Protein AF-A0A212EVB7-F1 (afdb_monomer_lite)

Sequence (327 aa):
MGKDEKEDTGFGFKDRAKAEETLRLLEAHEPNYRRLTVRGLLGRAKRVLSLTKAEDKIKNIKEAMKVFEDWLAELELNKPGKEEKEDKKRKRSEEKDSSSDVEMEDNSKEKKGEKKEKEKKESADTVPGLGFKDKEAAENTLKQLEGRDPDYQQLAIKGLIRSAKRVLTCTRDETKLANIKNSIEIFEKFLEDFEREHRSKQNNTYISLGLVETSLDLAGDRVSEQQRAFIEAYRSVEGQYKRLRTVRGEEDITWDIIRNRVLAEMKDKYADVKLFDEEDKPTPEHLDMLLWAYSPERERVRKLMREKETGENRENGESPNKKMRTE

Radius of gyration: 29.52 Å; chains: 1; bounding box: 63×58×96 Å

pLDDT: mean 77.64, std 22.27, range [24.45, 96.69]

Structure (mmCIF, N/CA/C/O backbone):
data_AF-A0A212EVB7-F1
#
_entry.id   AF-A0A212EVB7-F1
#
loop_
_atom_site.group_PDB
_atom_site.id
_atom_site.type_symbol
_atom_site.label_atom_id
_atom_site.label_alt_id
_atom_site.label_comp_id
_atom_site.label_asym_id
_atom_site.label_entity_id
_atom_site.label_seq_id
_atom_site.pdbx_PDB_ins_code
_atom_site.Cartn_x
_atom_site.Cartn_y
_atom_site.Cartn_z
_atom_site.occupancy
_atom_site.B_iso_or_equiv
_atom_site.auth_seq_id
_atom_site.auth_comp_id
_atom_site.auth_asym_id
_atom_site.auth_atom_id
_atom_site.pdbx_PDB_model_num
ATOM 1 N N . MET A 1 1 ? 20.860 -25.165 9.543 1.00 38.22 1 MET A N 1
ATOM 2 C CA . MET A 1 1 ? 21.768 -25.081 8.381 1.00 38.22 1 MET A CA 1
ATOM 3 C C . MET A 1 1 ? 21.634 -26.371 7.590 1.00 38.22 1 MET A C 1
ATOM 5 O O . MET A 1 1 ? 22.169 -27.377 8.028 1.00 38.22 1 MET A O 1
ATOM 9 N N . GLY A 1 2 ? 20.880 -26.360 6.492 1.00 36.28 2 GLY A N 1
ATOM 10 C CA . GLY A 1 2 ? 20.868 -27.453 5.519 1.00 36.28 2 GLY A CA 1
ATOM 11 C C . GLY A 1 2 ? 21.694 -27.013 4.320 1.00 36.28 2 GLY A C 1
ATOM 12 O O . GLY A 1 2 ? 21.268 -26.137 3.572 1.00 36.28 2 GLY A O 1
ATOM 13 N N . LYS A 1 3 ? 22.919 -27.529 4.196 1.00 39.56 3 LYS A N 1
ATOM 14 C CA . LYS A 1 3 ? 23.619 -27.525 2.913 1.00 39.56 3 LYS A CA 1
ATOM 15 C C . LYS A 1 3 ? 22.964 -28.637 2.109 1.00 39.56 3 LYS A C 1
ATOM 17 O O . LYS A 1 3 ? 23.333 -29.790 2.287 1.00 39.56 3 LYS A O 1
ATOM 22 N N . ASP A 1 4 ? 21.991 -28.287 1.278 1.00 40.19 4 ASP A N 1
ATOM 23 C CA . ASP A 1 4 ? 21.598 -29.178 0.196 1.00 40.19 4 ASP A CA 1
ATOM 24 C C . ASP A 1 4 ? 22.832 -29.361 -0.688 1.00 40.19 4 ASP A C 1
ATOM 26 O O . ASP A 1 4 ? 23.409 -28.390 -1.201 1.00 40.19 4 ASP A O 1
ATOM 30 N N . GLU A 1 5 ? 23.288 -30.607 -0.776 1.00 40.06 5 GLU A N 1
ATOM 31 C CA . GLU A 1 5 ? 24.258 -31.050 -1.761 1.00 40.06 5 GLU A CA 1
ATOM 32 C C . GLU A 1 5 ? 23.728 -30.621 -3.127 1.00 40.06 5 GLU A C 1
ATOM 34 O O . GLU A 1 5 ? 22.725 -31.125 -3.625 1.00 40.06 5 GLU A O 1
ATOM 39 N N . LYS A 1 6 ? 24.365 -29.603 -3.713 1.00 43.03 6 LYS A N 1
ATOM 40 C CA . LYS A 1 6 ? 24.125 -29.250 -5.105 1.00 43.03 6 LYS A CA 1
ATOM 41 C C . LYS A 1 6 ? 24.578 -30.445 -5.924 1.00 43.03 6 LYS A C 1
ATOM 43 O O . LYS A 1 6 ? 25.774 -30.581 -6.172 1.00 43.03 6 LYS A O 1
ATOM 48 N N . GLU A 1 7 ? 23.629 -31.274 -6.340 1.00 43.09 7 GLU A N 1
ATOM 49 C CA . GLU A 1 7 ? 23.800 -32.114 -7.514 1.00 43.09 7 GLU A CA 1
ATOM 50 C C . GLU A 1 7 ? 24.354 -31.207 -8.613 1.00 43.09 7 GLU A C 1
ATOM 52 O O . GLU A 1 7 ? 23.713 -30.241 -9.048 1.00 43.09 7 GLU A O 1
ATOM 57 N N . ASP A 1 8 ? 25.610 -31.439 -8.978 1.00 49.16 8 ASP A N 1
ATOM 58 C CA . ASP A 1 8 ? 26.292 -30.683 -10.010 1.00 49.16 8 ASP A CA 1
ATOM 59 C C . ASP A 1 8 ? 25.699 -31.148 -11.340 1.00 49.16 8 ASP A C 1
ATOM 61 O O . ASP A 1 8 ? 26.212 -32.043 -12.002 1.00 49.16 8 ASP A O 1
ATOM 65 N N . THR A 1 9 ? 24.531 -30.593 -11.680 1.00 64.06 9 THR A N 1
ATOM 66 C CA . THR A 1 9 ? 23.683 -30.969 -12.830 1.00 64.06 9 THR A CA 1
ATOM 67 C C . THR A 1 9 ? 24.393 -30.917 -14.194 1.00 64.06 9 THR A C 1
ATOM 69 O O . THR A 1 9 ? 23.767 -31.148 -15.223 1.00 64.06 9 THR A O 1
ATOM 72 N N . GLY A 1 10 ? 25.685 -30.571 -14.246 1.00 75.81 10 GLY A N 1
ATOM 73 C CA . GLY A 1 10 ? 26.522 -30.563 -15.448 1.00 75.81 10 GLY A CA 1
ATOM 74 C C . GLY A 1 10 ? 26.191 -29.451 -16.449 1.00 75.81 10 GLY A C 1
ATOM 75 O O . GLY A 1 10 ? 26.976 -29.195 -17.367 1.00 75.81 10 GLY A O 1
ATOM 76 N N . PHE A 1 11 ? 25.062 -28.760 -16.263 1.00 88.12 11 PHE A N 1
ATOM 77 C CA . PHE A 1 11 ? 24.563 -27.705 -17.135 1.00 88.12 11 PHE A CA 1
ATOM 78 C C . PHE A 1 11 ? 25.370 -26.410 -16.990 1.00 88.12 11 PHE A C 1
ATOM 80 O O . PHE A 1 11 ? 25.511 -25.853 -15.898 1.00 88.12 11 PHE A O 1
ATOM 87 N N . GLY A 1 12 ? 25.840 -25.861 -18.109 1.00 89.44 12 GLY A N 1
ATOM 88 C CA . GLY A 1 12 ? 26.700 -24.681 -18.118 1.00 89.44 12 GLY A CA 1
ATOM 89 C C . GLY A 1 12 ? 26.631 -23.865 -19.408 1.00 89.44 12 GLY A C 1
ATOM 90 O O . GLY A 1 12 ? 25.933 -24.200 -20.355 1.00 89.44 12 GLY A O 1
ATOM 91 N N . PHE A 1 13 ? 27.348 -22.741 -19.418 1.00 91.25 13 PHE A N 1
ATOM 92 C CA . PHE A 1 13 ? 27.393 -21.795 -20.546 1.00 91.25 13 PHE A CA 1
ATOM 93 C C . PHE A 1 13 ? 28.747 -21.078 -20.646 1.00 91.25 13 PHE A C 1
ATOM 95 O O . PHE A 1 13 ? 28.827 -19.919 -21.042 1.00 91.25 13 PHE A O 1
ATOM 102 N N . LYS A 1 14 ? 29.822 -21.748 -20.212 1.00 88.00 14 LYS A N 1
ATOM 103 C CA . LYS A 1 14 ? 31.172 -21.165 -20.184 1.00 88.00 14 LYS A CA 1
ATOM 104 C C . LYS A 1 14 ? 31.634 -20.727 -21.579 1.00 88.00 14 LYS A C 1
ATOM 106 O O . LYS A 1 14 ? 32.275 -19.687 -21.710 1.00 88.00 14 LYS A O 1
ATOM 111 N N . ASP A 1 15 ? 31.305 -21.526 -22.583 1.00 90.31 15 ASP A N 1
ATOM 112 C CA . ASP A 1 15 ? 31.608 -21.330 -23.993 1.00 90.31 15 ASP A CA 1
ATOM 113 C C . ASP A 1 15 ? 30.548 -22.038 -24.849 1.00 90.31 15 ASP A C 1
ATOM 115 O O . ASP A 1 15 ? 29.630 -22.689 -24.330 1.00 90.31 15 ASP A O 1
ATOM 119 N N . ARG A 1 16 ? 30.667 -21.877 -26.169 1.00 91.00 16 ARG A N 1
ATOM 120 C CA . ARG A 1 16 ? 29.772 -22.487 -27.151 1.00 91.00 16 ARG A CA 1
ATOM 121 C C . ARG A 1 16 ? 29.678 -24.008 -26.993 1.00 91.00 16 ARG A C 1
ATOM 123 O O . ARG A 1 16 ? 28.573 -24.539 -26.961 1.00 91.00 16 ARG A O 1
ATOM 130 N N . ALA A 1 17 ? 30.816 -24.685 -26.841 1.00 90.38 17 ALA A N 1
ATOM 131 C CA . ALA A 1 17 ? 30.867 -26.140 -26.715 1.00 90.38 17 ALA A CA 1
ATOM 132 C C . ALA A 1 17 ? 30.103 -26.617 -25.472 1.00 90.38 17 ALA A C 1
ATOM 134 O O . ALA A 1 17 ? 29.325 -27.567 -25.541 1.00 90.38 17 ALA A O 1
ATOM 135 N N . LYS A 1 18 ? 30.243 -25.904 -24.347 1.00 90.38 18 LYS A N 1
ATOM 136 C CA . LYS A 1 18 ? 29.516 -26.236 -23.120 1.00 90.38 18 LYS A CA 1
ATOM 137 C C . LYS A 1 18 ? 28.013 -25.979 -23.236 1.00 90.38 18 LYS A C 1
ATOM 139 O O . LYS A 1 18 ? 27.228 -26.698 -22.616 1.00 90.38 18 LYS A O 1
ATOM 144 N N . ALA A 1 19 ? 27.599 -24.973 -24.008 1.00 90.88 19 ALA A N 1
ATOM 145 C CA . ALA A 1 19 ? 26.186 -24.723 -24.285 1.00 90.88 19 ALA A CA 1
ATOM 146 C C . ALA A 1 19 ? 25.568 -25.847 -25.136 1.00 90.88 19 ALA A C 1
ATOM 148 O O . ALA A 1 19 ? 24.491 -26.335 -24.800 1.00 90.88 19 ALA A O 1
ATOM 149 N N . GLU A 1 20 ? 26.273 -26.311 -26.170 1.00 91.56 20 GLU A N 1
ATOM 150 C CA . GLU A 1 20 ? 25.853 -27.443 -27.011 1.00 91.56 20 GLU A CA 1
ATOM 151 C C . GLU A 1 20 ? 25.790 -28.754 -26.202 1.00 91.56 20 GLU A C 1
ATOM 153 O O . GLU A 1 20 ? 24.792 -29.474 -26.259 1.00 91.56 20 GLU A O 1
ATOM 158 N N . GLU A 1 21 ? 26.792 -29.022 -25.358 1.00 91.00 21 GLU A N 1
ATOM 159 C CA . GLU A 1 21 ? 26.785 -30.161 -24.428 1.00 91.00 21 GLU A CA 1
ATOM 160 C C . GLU A 1 21 ? 25.594 -30.089 -23.459 1.00 91.00 21 GLU A C 1
ATOM 162 O O . GLU A 1 21 ? 24.917 -31.084 -23.214 1.00 91.00 21 GLU A O 1
ATOM 167 N N . THR A 1 22 ? 25.291 -28.896 -22.945 1.00 91.81 22 THR A N 1
ATOM 168 C CA . THR A 1 22 ? 24.154 -28.676 -22.043 1.00 91.81 22 THR A CA 1
ATOM 169 C C . THR A 1 22 ? 22.822 -28.952 -22.733 1.00 91.81 22 THR A C 1
ATOM 171 O O . THR A 1 22 ? 21.952 -29.575 -22.129 1.00 91.81 22 THR A O 1
ATOM 174 N N . LEU A 1 23 ? 22.652 -28.536 -23.993 1.00 90.88 23 LEU A N 1
ATOM 175 C CA . LEU A 1 23 ? 21.454 -28.868 -24.768 1.00 90.88 23 LEU A CA 1
ATOM 176 C C . LEU A 1 23 ? 21.324 -30.378 -24.979 1.00 90.88 23 LEU A C 1
ATOM 178 O O . LEU A 1 23 ? 20.238 -30.915 -24.767 1.00 90.88 23 LEU A O 1
ATOM 182 N N . ARG A 1 24 ? 22.430 -31.061 -25.294 1.00 90.44 24 ARG A N 1
ATOM 183 C CA . ARG A 1 24 ? 22.467 -32.520 -25.455 1.00 90.44 24 ARG A CA 1
ATOM 184 C C . ARG A 1 24 ? 22.103 -33.256 -24.166 1.00 90.44 24 ARG A C 1
ATOM 186 O O . ARG A 1 24 ? 21.322 -34.197 -24.200 1.00 90.44 24 ARG A O 1
ATOM 193 N N . LEU A 1 25 ? 22.617 -32.818 -23.016 1.00 89.62 25 LEU A N 1
ATOM 194 C CA . LEU A 1 25 ? 22.242 -33.393 -21.717 1.00 89.62 25 LEU A CA 1
ATOM 195 C C . LEU A 1 25 ? 20.758 -33.159 -21.407 1.00 89.62 25 LEU A C 1
ATOM 197 O O . LEU A 1 25 ? 20.078 -34.033 -20.872 1.00 89.62 25 LEU A O 1
ATOM 201 N N . LEU A 1 26 ? 20.228 -31.996 -21.792 1.00 88.69 26 LEU A N 1
ATOM 202 C CA . LEU A 1 26 ? 18.818 -31.676 -21.610 1.00 88.69 26 LEU A CA 1
ATOM 203 C C . LEU A 1 26 ? 17.889 -32.530 -22.485 1.00 88.69 26 LEU A C 1
ATOM 205 O O . LEU A 1 26 ? 16.718 -32.669 -22.132 1.00 88.69 26 LEU A O 1
ATOM 209 N N . GLU A 1 27 ? 18.370 -33.164 -23.561 1.00 86.56 27 GLU A N 1
ATOM 210 C CA . GLU A 1 27 ? 17.559 -34.063 -24.397 1.00 86.56 27 GLU A CA 1
ATOM 211 C C . GLU A 1 27 ? 16.995 -35.279 -23.652 1.00 86.56 27 GLU A C 1
ATOM 213 O O . GLU A 1 27 ? 15.992 -35.840 -24.089 1.00 86.56 27 GLU A O 1
ATOM 218 N N . ALA A 1 28 ? 17.575 -35.661 -22.514 1.00 86.38 28 ALA A N 1
ATOM 219 C CA . ALA A 1 28 ? 17.048 -36.738 -21.677 1.00 86.38 28 ALA A CA 1
ATOM 220 C C . ALA A 1 28 ? 15.818 -36.321 -20.844 1.00 86.38 28 ALA A C 1
ATOM 222 O O . ALA A 1 28 ? 15.122 -37.173 -20.298 1.00 86.38 28 ALA A O 1
ATOM 223 N N . HIS A 1 29 ? 15.529 -35.020 -20.734 1.00 87.31 29 HIS A N 1
ATOM 224 C CA . HIS A 1 29 ? 14.498 -34.499 -19.832 1.00 87.31 29 HIS A CA 1
ATOM 225 C C . HIS A 1 29 ? 13.182 -34.150 -20.543 1.00 87.31 29 HIS A C 1
ATOM 227 O O . HIS A 1 29 ? 13.119 -34.029 -21.759 1.00 87.31 29 HIS A O 1
ATOM 233 N N . GLU A 1 30 ? 12.115 -33.906 -19.789 1.00 87.31 30 GLU A N 1
ATOM 234 C CA . GLU A 1 30 ? 10.820 -33.422 -20.295 1.00 87.31 30 GLU A CA 1
ATOM 235 C C . GLU A 1 30 ? 10.932 -32.076 -21.060 1.00 87.31 30 GLU A C 1
ATOM 237 O O . GLU A 1 30 ? 11.627 -31.168 -20.589 1.00 87.31 30 GLU A O 1
ATOM 242 N N . PRO A 1 31 ? 10.214 -31.855 -22.185 1.00 83.62 31 PRO A N 1
ATOM 243 C CA . PRO A 1 31 ? 10.334 -30.639 -23.009 1.00 83.62 31 PRO A CA 1
ATOM 244 C C . PRO A 1 31 ? 10.135 -29.316 -22.251 1.00 83.62 31 PRO A C 1
ATOM 246 O O . PRO A 1 31 ? 10.815 -28.318 -22.515 1.00 83.62 31 PRO A O 1
ATOM 249 N N . ASN A 1 32 ? 9.219 -29.296 -21.278 1.00 83.94 32 ASN A N 1
ATOM 250 C CA . ASN A 1 32 ? 8.978 -28.122 -20.437 1.00 83.94 32 ASN A CA 1
ATOM 251 C C . ASN A 1 32 ? 10.158 -27.836 -19.502 1.00 83.94 32 ASN A C 1
ATOM 253 O O . ASN A 1 32 ? 10.544 -26.674 -19.345 1.00 83.94 32 ASN A O 1
ATOM 257 N N . TYR A 1 33 ? 10.765 -28.886 -18.940 1.00 86.81 33 TYR A N 1
ATOM 258 C CA . TYR A 1 33 ? 11.963 -28.771 -18.115 1.00 86.81 33 TYR A CA 1
ATOM 259 C C . TYR A 1 33 ? 13.134 -28.223 -18.934 1.00 86.81 33 TYR A C 1
ATOM 261 O O . TYR A 1 33 ? 13.752 -27.243 -18.523 1.00 86.81 33 TYR A O 1
ATOM 269 N N . ARG A 1 34 ? 13.364 -28.744 -20.151 1.00 89.06 34 ARG A N 1
ATOM 270 C CA . ARG A 1 34 ? 14.406 -28.224 -21.061 1.00 89.06 34 ARG A CA 1
ATOM 271 C C . ARG A 1 34 ? 14.248 -26.724 -21.295 1.00 89.06 34 ARG A C 1
ATOM 273 O O . ARG A 1 34 ? 15.185 -25.954 -21.093 1.00 89.06 34 ARG A O 1
ATOM 280 N N . ARG A 1 35 ? 13.037 -26.287 -21.662 1.00 87.88 35 ARG A N 1
ATOM 281 C CA . ARG A 1 35 ? 12.741 -24.874 -21.947 1.00 87.88 35 ARG A CA 1
ATOM 282 C C . ARG A 1 35 ? 12.980 -23.979 -20.729 1.00 87.88 35 ARG A C 1
ATOM 284 O O . ARG A 1 35 ? 13.543 -22.893 -20.875 1.00 87.88 35 ARG A O 1
ATOM 291 N N . LEU A 1 36 ? 12.536 -24.399 -19.544 1.00 88.88 36 LEU A N 1
ATOM 292 C CA . LEU A 1 36 ? 12.729 -23.636 -18.308 1.00 88.88 36 LEU A CA 1
ATOM 293 C C . LEU A 1 36 ? 14.210 -23.552 -17.929 1.00 88.88 36 LEU A C 1
ATOM 295 O O . LEU A 1 36 ? 14.693 -22.462 -17.611 1.00 88.88 36 LEU A O 1
ATOM 299 N N . THR A 1 37 ? 14.943 -24.658 -18.043 1.00 89.75 37 THR A N 1
ATOM 300 C CA . THR A 1 37 ? 16.372 -24.718 -17.723 1.00 89.75 37 THR A CA 1
ATOM 301 C C . THR A 1 37 ? 17.198 -23.842 -18.664 1.00 89.75 37 THR A C 1
ATOM 303 O O . THR A 1 37 ? 17.989 -23.026 -18.185 1.00 89.75 37 THR A O 1
ATOM 306 N N . VAL A 1 38 ? 16.951 -23.896 -19.978 1.00 91.88 38 VAL A N 1
ATOM 307 C CA . VAL A 1 38 ? 17.631 -23.035 -20.966 1.00 91.88 38 VAL A CA 1
ATOM 308 C C . VAL A 1 38 ? 17.325 -21.552 -20.729 1.00 91.88 38 VAL A C 1
ATOM 310 O O . VAL A 1 38 ? 18.237 -20.723 -20.726 1.00 91.88 38 VAL A O 1
ATOM 313 N N . ARG A 1 39 ? 16.069 -21.188 -20.425 1.00 91.38 39 ARG A N 1
ATOM 314 C CA . ARG A 1 39 ? 15.712 -19.802 -20.054 1.00 91.38 39 ARG A CA 1
ATOM 315 C C . ARG A 1 39 ? 16.417 -19.341 -18.776 1.00 91.38 39 ARG A C 1
ATOM 317 O O . ARG A 1 39 ? 16.878 -18.200 -18.705 1.00 91.38 39 ARG A O 1
ATOM 324 N N . GLY A 1 40 ? 16.528 -20.221 -17.781 1.00 91.44 40 GLY A N 1
ATOM 325 C CA . GLY A 1 40 ? 17.269 -19.960 -16.548 1.00 91.44 40 GLY A CA 1
ATOM 326 C C . GLY A 1 40 ? 18.764 -19.739 -16.796 1.00 91.44 40 GLY A C 1
ATOM 327 O O . GLY A 1 40 ? 19.341 -18.788 -16.261 1.00 91.44 40 GLY A O 1
ATOM 328 N N . LEU A 1 41 ? 19.382 -20.567 -17.644 1.00 92.31 41 LEU A N 1
ATOM 329 C CA . LEU A 1 41 ? 20.784 -20.439 -18.055 1.00 92.31 41 LEU A CA 1
ATOM 330 C C . LEU A 1 41 ? 21.030 -19.137 -18.823 1.00 92.31 41 LEU A C 1
ATOM 332 O O . LEU A 1 41 ? 21.966 -18.418 -18.485 1.00 92.31 41 LEU A O 1
ATOM 336 N N . LEU A 1 42 ? 20.151 -18.763 -19.758 1.00 91.62 42 LEU A N 1
ATOM 337 C CA . LEU A 1 42 ? 20.215 -17.476 -20.464 1.00 91.62 42 LEU A CA 1
ATOM 338 C C . LEU A 1 42 ? 20.146 -16.277 -19.509 1.00 91.62 42 LEU A C 1
ATOM 340 O O . LEU A 1 42 ? 20.898 -15.313 -19.657 1.00 91.62 42 LEU A O 1
ATOM 344 N N . GLY A 1 43 ? 19.268 -16.331 -18.504 1.00 89.50 43 GLY A N 1
ATOM 345 C CA . GLY A 1 43 ? 19.180 -15.290 -17.477 1.00 89.50 43 GLY A CA 1
ATOM 346 C C . GLY A 1 43 ? 20.468 -15.160 -16.656 1.00 89.50 43 GLY A C 1
ATOM 347 O O . GLY A 1 43 ? 20.933 -14.046 -16.399 1.00 89.50 43 GLY A O 1
ATOM 348 N N . ARG A 1 44 ? 21.078 -16.294 -16.282 1.00 89.94 44 ARG A N 1
ATOM 349 C CA . ARG A 1 44 ? 22.377 -16.317 -15.591 1.00 89.94 44 ARG A CA 1
ATOM 350 C C . ARG A 1 44 ? 23.504 -15.803 -16.487 1.00 89.94 44 ARG A C 1
ATOM 352 O O . ARG A 1 44 ? 24.278 -14.968 -16.029 1.00 89.94 44 ARG A O 1
ATOM 359 N N . ALA A 1 45 ? 23.550 -16.216 -17.751 1.00 90.50 45 ALA A N 1
ATOM 360 C CA . ALA A 1 45 ? 24.539 -15.766 -18.727 1.00 90.50 45 ALA A CA 1
ATOM 361 C C . ALA A 1 45 ? 24.503 -14.246 -18.926 1.00 90.50 45 ALA A C 1
ATOM 363 O O . ALA A 1 45 ? 25.544 -13.601 -18.845 1.00 90.50 45 ALA A O 1
ATOM 364 N N . LYS A 1 46 ? 23.310 -13.646 -19.049 1.00 91.62 46 LYS A N 1
ATOM 365 C CA . LYS A 1 46 ? 23.140 -12.182 -19.130 1.00 91.62 46 LYS A CA 1
ATOM 366 C C . LYS A 1 46 ? 23.676 -11.459 -17.892 1.00 91.62 46 LYS A C 1
ATOM 368 O O . LYS A 1 46 ? 24.319 -10.418 -18.014 1.00 91.62 46 LYS A O 1
ATOM 373 N N . ARG A 1 47 ? 23.458 -12.022 -16.698 1.00 88.81 47 ARG A N 1
ATOM 374 C CA . ARG A 1 47 ? 23.996 -11.465 -15.447 1.00 88.81 47 ARG A CA 1
ATOM 375 C C . ARG A 1 47 ? 25.523 -11.558 -15.401 1.00 88.81 47 ARG A C 1
ATOM 377 O O . ARG A 1 47 ? 26.174 -10.567 -15.088 1.00 88.81 47 ARG A O 1
ATOM 384 N N . VAL A 1 48 ? 26.098 -12.709 -15.749 1.00 88.94 48 VAL A N 1
ATOM 385 C CA . VAL A 1 48 ? 27.560 -12.901 -15.786 1.00 88.94 48 VAL A CA 1
ATOM 386 C C . VAL A 1 48 ? 28.206 -11.999 -16.841 1.00 88.94 48 VAL A C 1
ATOM 388 O O . VAL A 1 48 ? 29.232 -11.382 -16.561 1.00 88.94 48 VAL A O 1
ATOM 391 N N . LEU A 1 49 ? 27.577 -11.837 -18.007 1.00 90.75 49 LEU A N 1
ATOM 392 C CA . LEU A 1 49 ? 28.033 -10.938 -19.067 1.00 90.75 49 LEU A CA 1
ATOM 393 C C . LEU A 1 49 ? 28.149 -9.489 -18.574 1.00 90.75 49 LEU A C 1
ATOM 395 O O . LEU A 1 49 ? 29.148 -8.840 -18.853 1.00 90.75 49 LEU A O 1
ATOM 399 N N . SER A 1 50 ? 27.180 -9.008 -17.784 1.00 88.06 50 SER A N 1
ATOM 400 C CA . SER A 1 50 ? 27.208 -7.641 -17.234 1.00 88.06 50 SER A CA 1
ATOM 401 C C . SER A 1 50 ? 28.328 -7.388 -16.214 1.00 88.06 50 SER A C 1
ATOM 403 O O . SER A 1 50 ? 28.702 -6.242 -15.988 1.00 88.06 50 SER A O 1
ATOM 405 N N . LEU A 1 51 ? 28.870 -8.448 -15.606 1.00 86.31 51 LEU A N 1
ATOM 406 C CA . LEU A 1 51 ? 29.930 -8.375 -14.595 1.00 86.31 51 LEU A CA 1
ATOM 407 C C . LEU A 1 51 ? 31.321 -8.691 -15.166 1.00 86.31 51 LEU A C 1
ATOM 409 O O . LEU A 1 51 ? 32.333 -8.442 -14.510 1.00 86.31 51 LEU A O 1
ATOM 413 N N . THR A 1 52 ? 31.390 -9.261 -16.370 1.00 86.56 52 THR A N 1
ATOM 414 C CA . THR A 1 52 ? 32.643 -9.722 -16.975 1.00 86.56 52 THR A CA 1
ATOM 415 C C . THR A 1 52 ? 33.305 -8.585 -17.741 1.00 86.56 52 THR A C 1
ATOM 417 O O . THR A 1 52 ? 32.694 -8.001 -18.626 1.00 86.56 52 THR A O 1
ATOM 420 N N . LYS A 1 53 ? 34.573 -8.296 -17.423 1.00 86.94 53 LYS A N 1
ATOM 421 C CA . LYS A 1 53 ? 35.382 -7.258 -18.093 1.00 86.94 53 LYS A CA 1
ATOM 422 C C . LYS A 1 53 ? 36.377 -7.810 -19.121 1.00 86.94 53 LYS A C 1
ATOM 424 O O . LYS A 1 53 ? 36.917 -7.050 -19.907 1.00 86.94 53 LYS A O 1
ATOM 429 N N . ALA A 1 54 ? 36.638 -9.119 -19.102 1.00 89.50 54 ALA A N 1
ATOM 430 C CA . ALA A 1 54 ? 37.582 -9.763 -20.014 1.00 89.50 54 ALA A CA 1
ATOM 431 C C . ALA A 1 54 ? 36.927 -10.047 -21.376 1.00 89.50 54 ALA A C 1
ATOM 433 O O . ALA A 1 54 ? 35.934 -10.776 -21.437 1.00 89.50 54 ALA A O 1
ATOM 434 N N . GLU A 1 55 ? 37.505 -9.513 -22.452 1.00 85.62 55 GLU A N 1
ATOM 435 C CA . GLU A 1 55 ? 36.942 -9.549 -23.810 1.00 85.62 55 GLU A CA 1
ATOM 436 C C . GLU A 1 55 ? 36.757 -10.973 -24.355 1.00 85.62 55 GLU A C 1
ATOM 438 O O . GLU A 1 55 ? 35.679 -11.304 -24.855 1.00 85.62 55 GLU A O 1
ATOM 443 N N . ASP A 1 56 ? 37.734 -11.859 -24.151 1.00 86.06 56 ASP A N 1
ATOM 444 C CA . ASP A 1 56 ? 37.650 -13.258 -24.600 1.00 86.06 56 ASP A CA 1
ATOM 445 C C . ASP A 1 56 ? 36.495 -14.014 -23.929 1.00 86.06 56 ASP A C 1
ATOM 447 O O . ASP A 1 56 ? 35.768 -14.786 -24.555 1.00 86.06 56 ASP A O 1
ATOM 451 N N . LYS A 1 57 ? 36.261 -13.744 -22.639 1.00 87.25 57 LYS A N 1
ATOM 452 C CA . LYS A 1 57 ? 35.156 -14.353 -21.884 1.00 87.25 57 LYS A CA 1
ATOM 453 C C . LYS A 1 57 ? 33.807 -13.786 -22.317 1.00 87.25 57 LYS A C 1
ATOM 455 O O . LYS A 1 57 ? 32.837 -14.533 -22.397 1.00 87.25 57 LYS A O 1
ATOM 460 N N . ILE A 1 58 ? 33.742 -12.489 -22.627 1.00 88.00 58 ILE A N 1
ATOM 461 C CA . ILE A 1 58 ? 32.546 -11.847 -23.192 1.00 88.00 58 ILE A CA 1
ATOM 462 C C . ILE A 1 58 ? 32.175 -12.510 -24.522 1.00 88.00 58 ILE A C 1
ATOM 464 O O . ILE A 1 58 ? 31.000 -12.816 -24.733 1.00 88.00 58 ILE A O 1
ATOM 468 N N . LYS A 1 59 ? 33.157 -12.758 -25.399 1.00 92.81 59 LYS A N 1
ATOM 469 C CA . LYS A 1 59 ? 32.941 -13.441 -26.682 1.00 92.81 59 LYS A CA 1
ATOM 470 C C . LYS A 1 59 ? 32.393 -14.855 -26.474 1.00 92.81 59 LYS A C 1
ATOM 472 O O . LYS A 1 59 ? 31.329 -15.166 -27.003 1.00 92.81 59 LYS A O 1
ATOM 477 N N . ASN A 1 60 ? 33.032 -15.650 -25.616 1.00 91.12 60 ASN A N 1
ATOM 478 C CA . ASN A 1 60 ? 32.602 -17.022 -25.322 1.00 91.12 60 ASN A CA 1
ATOM 479 C C . ASN A 1 60 ? 31.180 -17.091 -24.738 1.00 91.12 60 ASN A C 1
ATOM 481 O O . ASN A 1 60 ? 30.385 -17.938 -25.144 1.00 91.12 60 ASN A O 1
ATOM 485 N N . ILE A 1 61 ? 30.825 -16.174 -23.829 1.00 89.94 61 ILE A N 1
ATOM 486 C CA . ILE A 1 61 ? 29.476 -16.106 -23.246 1.00 89.94 61 ILE A CA 1
ATOM 487 C C . ILE A 1 61 ? 28.443 -15.693 -24.302 1.00 89.94 61 ILE A C 1
ATOM 489 O O . ILE A 1 61 ? 27.351 -16.256 -24.333 1.00 89.94 61 ILE A O 1
ATOM 493 N N . LYS A 1 62 ? 28.761 -14.734 -25.183 1.00 91.69 62 LYS A N 1
ATOM 494 C CA . LYS A 1 62 ? 27.859 -14.327 -26.276 1.00 91.69 62 LYS A CA 1
ATOM 495 C C . LYS A 1 62 ? 27.612 -15.469 -27.262 1.00 91.69 62 LYS A C 1
ATOM 497 O O . LYS A 1 62 ? 26.473 -15.671 -27.673 1.00 91.69 62 LYS A O 1
ATOM 502 N N . GLU A 1 63 ? 28.649 -16.228 -27.608 1.00 92.44 63 GLU A N 1
ATOM 503 C CA . GLU A 1 63 ? 28.519 -17.406 -28.471 1.00 92.44 63 GLU A CA 1
ATOM 504 C C . GLU A 1 63 ? 27.676 -18.505 -27.807 1.00 92.44 63 GLU A C 1
ATOM 506 O O . GLU A 1 63 ? 26.772 -19.043 -28.443 1.00 92.44 63 GLU A O 1
ATOM 511 N N . ALA A 1 64 ? 27.884 -18.771 -26.513 1.00 92.25 64 ALA A N 1
ATOM 512 C CA . ALA A 1 64 ? 27.056 -19.693 -25.732 1.00 92.25 64 ALA A CA 1
ATOM 513 C C . ALA A 1 64 ? 25.581 -19.249 -25.656 1.00 92.25 64 ALA A C 1
ATOM 515 O O . ALA A 1 64 ? 24.669 -20.064 -25.779 1.00 92.25 64 ALA A O 1
ATOM 516 N N . MET A 1 65 ? 25.331 -17.947 -25.477 1.00 92.62 65 MET A N 1
ATOM 517 C CA . MET A 1 65 ? 23.975 -17.389 -25.468 1.00 92.62 65 MET A CA 1
ATOM 518 C C . MET A 1 65 ? 23.276 -17.564 -26.814 1.00 92.62 65 MET A C 1
ATOM 520 O O . MET A 1 65 ? 22.099 -17.916 -26.831 1.00 92.62 65 MET A O 1
ATOM 524 N N . LYS A 1 66 ? 23.998 -17.360 -27.922 1.00 93.00 66 LYS A N 1
ATOM 525 C CA . LYS A 1 66 ? 23.450 -17.521 -29.269 1.00 93.00 66 LYS A CA 1
ATOM 526 C C . LYS A 1 66 ? 22.942 -18.947 -29.504 1.00 93.00 66 LYS A C 1
ATOM 528 O O . LYS A 1 66 ? 21.822 -19.105 -29.965 1.00 93.00 66 LYS A O 1
ATOM 533 N N . VAL A 1 67 ? 23.696 -19.966 -29.080 1.00 93.94 67 VAL A N 1
ATOM 534 C CA . VAL A 1 67 ? 23.274 -21.381 -29.164 1.00 93.94 67 VAL A CA 1
ATOM 535 C C . VAL A 1 67 ? 21.924 -21.620 -28.477 1.00 93.94 67 VAL A C 1
ATOM 537 O O . VAL A 1 67 ? 21.046 -22.278 -29.028 1.00 93.94 67 VAL A O 1
ATOM 540 N N . PHE A 1 68 ? 21.722 -21.063 -27.281 1.00 93.75 68 PHE A N 1
ATOM 541 C CA . PHE A 1 68 ? 20.454 -21.205 -26.562 1.00 93.75 68 PHE A CA 1
ATOM 542 C C . PHE A 1 68 ? 19.302 -20.406 -27.182 1.00 93.75 68 PHE A C 1
ATOM 544 O O . PHE A 1 68 ? 18.155 -20.851 -27.120 1.00 93.75 68 PHE A O 1
ATOM 551 N N . GLU A 1 69 ? 19.578 -19.220 -27.726 1.00 92.94 69 GLU A N 1
ATOM 552 C CA . GLU A 1 69 ? 18.576 -18.391 -28.406 1.00 92.94 69 GLU A CA 1
ATOM 553 C C . GLU A 1 69 ? 18.119 -19.041 -29.720 1.00 92.94 69 GLU A C 1
ATOM 555 O O . GLU A 1 69 ? 16.911 -19.131 -29.947 1.00 92.94 69 GLU A O 1
ATOM 560 N N . ASP A 1 70 ? 19.054 -19.577 -30.510 1.00 92.06 70 ASP A N 1
ATOM 561 C CA . ASP A 1 70 ? 18.779 -20.304 -31.754 1.00 92.06 70 ASP A CA 1
ATOM 562 C C . ASP A 1 70 ? 17.944 -21.570 -31.467 1.00 92.06 70 ASP A C 1
ATOM 564 O O . ASP A 1 70 ? 16.882 -21.764 -32.060 1.00 92.06 70 ASP A O 1
ATOM 568 N N . TRP A 1 71 ? 18.323 -22.363 -30.456 1.00 92.00 71 TRP A N 1
ATOM 569 C CA . TRP A 1 71 ? 17.562 -23.552 -30.043 1.00 92.00 71 TRP A CA 1
ATOM 570 C C . TRP A 1 71 ? 16.133 -23.225 -29.574 1.00 92.00 71 TRP A C 1
ATOM 572 O O . TRP A 1 71 ? 15.174 -23.930 -29.897 1.00 92.00 71 TRP A O 1
ATOM 582 N N . LEU A 1 72 ? 15.946 -22.135 -28.818 1.00 89.19 72 LEU A N 1
ATOM 583 C CA . LEU A 1 72 ? 14.605 -21.696 -28.415 1.00 89.19 72 LEU A CA 1
ATOM 584 C C . LEU A 1 72 ? 13.768 -21.230 -29.614 1.00 89.19 72 LEU A C 1
ATOM 586 O O . LEU A 1 72 ? 12.559 -21.468 -29.616 1.00 89.19 72 LEU A O 1
ATOM 590 N N . ALA A 1 73 ? 14.385 -20.586 -30.608 1.00 87.12 73 ALA A N 1
ATOM 591 C CA . ALA A 1 73 ? 13.709 -20.137 -31.822 1.00 87.12 73 ALA A CA 1
ATOM 592 C C . ALA A 1 73 ? 13.246 -21.321 -32.688 1.00 87.12 73 ALA A C 1
ATOM 594 O O . ALA A 1 73 ? 12.095 -21.340 -33.128 1.00 87.12 73 ALA A O 1
ATOM 595 N N . GLU A 1 74 ? 14.081 -22.349 -32.8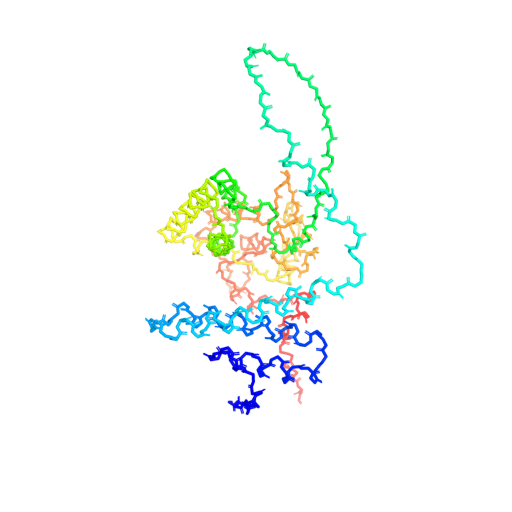56 1.00 86.75 74 GLU A N 1
ATOM 596 C CA . GLU A 1 74 ? 13.718 -23.595 -33.550 1.00 86.75 74 GLU A CA 1
ATOM 597 C C . GLU A 1 74 ? 12.530 -24.303 -32.878 1.00 86.75 74 GLU A C 1
ATOM 599 O O . GLU A 1 74 ? 11.589 -24.741 -33.546 1.00 86.75 74 GLU A O 1
ATOM 604 N N . LEU A 1 75 ? 12.498 -24.339 -31.542 1.00 82.88 75 LEU A N 1
ATOM 605 C CA . LEU A 1 75 ? 11.358 -24.881 -30.792 1.00 82.88 75 LEU A CA 1
ATOM 606 C C . LEU A 1 75 ? 10.069 -24.060 -30.931 1.00 82.88 75 LEU A C 1
ATOM 608 O O . LEU A 1 75 ? 8.977 -24.581 -30.686 1.00 82.88 75 LEU A O 1
ATOM 612 N N . GLU A 1 76 ? 10.172 -22.769 -31.237 1.00 77.81 76 GLU A N 1
ATOM 613 C CA . GLU A 1 76 ? 9.014 -21.910 -31.488 1.00 77.81 76 GLU A CA 1
ATOM 614 C C . GLU A 1 76 ? 8.495 -22.035 -32.927 1.00 77.81 76 GLU A C 1
ATOM 616 O O . GLU A 1 76 ? 7.289 -21.865 -33.132 1.00 77.81 76 GLU A O 1
ATOM 621 N N . LEU A 1 77 ? 9.366 -22.392 -33.878 1.00 73.00 77 LEU A N 1
ATOM 622 C CA .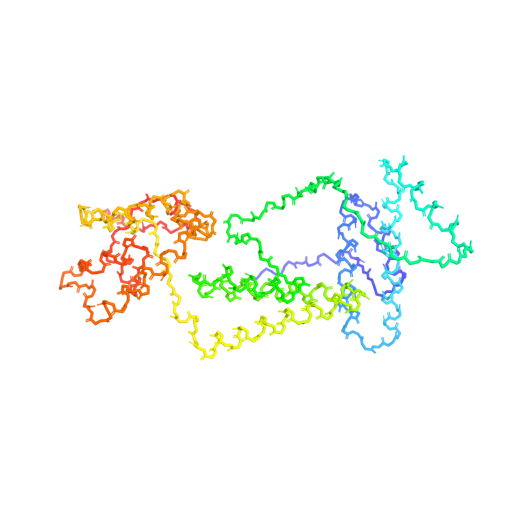 LEU A 1 77 ? 9.022 -22.711 -35.268 1.00 73.00 77 LEU A CA 1
ATOM 623 C C . LEU A 1 77 ? 8.367 -24.098 -35.403 1.00 73.00 77 LEU A C 1
ATOM 625 O O . LEU A 1 77 ? 7.390 -24.235 -36.129 1.00 73.00 77 LEU A O 1
ATOM 629 N N . ASN A 1 78 ? 8.809 -25.096 -34.630 1.00 63.72 78 ASN A N 1
ATOM 630 C CA . ASN A 1 78 ? 8.276 -26.470 -34.661 1.00 63.72 78 ASN A CA 1
ATOM 631 C C . ASN A 1 78 ? 6.969 -26.692 -33.862 1.00 63.72 78 ASN A C 1
ATOM 633 O O . ASN A 1 78 ? 6.620 -27.826 -33.530 1.00 63.72 78 ASN A O 1
ATOM 637 N N . LYS A 1 79 ? 6.215 -25.637 -33.525 1.00 57.12 79 LYS A N 1
ATOM 638 C CA . LYS A 1 79 ? 4.875 -25.795 -32.929 1.00 57.12 79 LYS A CA 1
ATOM 639 C C . LYS A 1 79 ? 3.847 -26.136 -34.019 1.00 57.12 79 LYS A C 1
ATOM 641 O O . LYS A 1 79 ? 3.642 -25.298 -34.897 1.00 57.12 79 LYS A O 1
ATOM 646 N N . PRO A 1 80 ? 3.119 -27.268 -33.939 1.00 44.72 80 PRO A N 1
ATOM 647 C CA . PRO A 1 80 ? 1.998 -27.513 -34.838 1.00 44.72 80 PRO A CA 1
ATOM 648 C C . PRO A 1 80 ? 0.892 -26.501 -34.512 1.00 44.72 80 PRO A C 1
ATOM 650 O O . PRO A 1 80 ? 0.355 -26.490 -33.404 1.00 44.72 80 PRO A O 1
ATOM 653 N N . GLY A 1 81 ? 0.604 -25.600 -35.454 1.00 52.09 81 GLY A N 1
ATOM 654 C CA . GLY A 1 81 ? -0.469 -24.607 -35.326 1.00 52.09 81 GLY A CA 1
ATOM 655 C C . GLY A 1 81 ? -0.074 -23.162 -35.635 1.00 52.09 81 GLY A C 1
ATOM 656 O O . GLY A 1 81 ? -0.491 -22.252 -34.914 1.00 52.09 81 GLY A O 1
ATOM 657 N N . LYS A 1 82 ? 0.737 -22.919 -36.674 1.00 41.88 82 LYS A N 1
ATOM 658 C CA . LYS A 1 82 ? 1.027 -21.549 -37.128 1.00 41.88 82 LYS A CA 1
ATOM 659 C C . LYS A 1 82 ? 1.237 -21.378 -38.637 1.00 41.88 82 LYS A C 1
ATOM 661 O O . LYS A 1 82 ? 1.905 -20.436 -39.046 1.00 41.88 82 LYS A O 1
ATOM 666 N N . GLU A 1 83 ? 0.588 -22.186 -39.464 1.00 42.56 83 GLU A N 1
ATOM 667 C CA . GLU A 1 83 ? 0.324 -21.809 -40.858 1.00 42.56 83 GLU A CA 1
ATOM 668 C C . GLU A 1 83 ? -0.877 -20.851 -40.900 1.00 42.56 83 GLU A C 1
ATOM 670 O O . GLU A 1 83 ? -1.970 -21.263 -41.244 1.00 42.56 83 GLU A O 1
ATOM 675 N N . GLU A 1 84 ? -0.721 -19.596 -40.453 1.00 43.56 84 GLU A N 1
ATOM 676 C CA . GLU A 1 84 ? -1.681 -18.521 -40.812 1.00 43.56 84 GLU A CA 1
ATOM 677 C C . GLU A 1 84 ? -1.229 -17.085 -40.454 1.00 43.56 84 GLU A C 1
ATOM 679 O O . GLU A 1 84 ? -2.046 -16.176 -40.286 1.00 43.56 84 GLU A O 1
ATOM 684 N N . LYS A 1 85 ? 0.079 -16.818 -40.302 1.00 41.75 85 LYS A N 1
ATOM 685 C CA . LYS A 1 85 ? 0.560 -15.445 -40.013 1.00 41.75 85 LYS A CA 1
ATOM 686 C C . LYS A 1 85 ? 1.803 -14.984 -40.774 1.00 41.75 85 LYS A C 1
ATOM 688 O O . LYS A 1 85 ? 2.396 -13.984 -40.372 1.00 41.75 85 LYS A O 1
ATOM 693 N N . GLU A 1 86 ? 2.162 -15.624 -41.886 1.00 36.97 86 GLU A N 1
ATOM 694 C CA . GLU A 1 86 ? 3.243 -15.126 -42.756 1.00 36.97 86 GLU A CA 1
ATOM 695 C C . GLU A 1 86 ? 2.782 -14.317 -43.979 1.00 36.97 86 GLU A C 1
ATOM 697 O O . GLU A 1 86 ? 3.556 -13.496 -44.470 1.00 36.97 86 GLU A O 1
ATOM 702 N N . ASP A 1 87 ? 1.505 -14.365 -44.377 1.00 37.41 87 ASP A N 1
ATOM 703 C CA . ASP A 1 87 ? 1.038 -13.629 -45.569 1.00 37.41 87 ASP A CA 1
ATOM 704 C C . ASP A 1 87 ? 0.712 -12.139 -45.354 1.00 37.41 87 ASP A C 1
ATOM 706 O O . ASP A 1 87 ? 0.497 -11.387 -46.305 1.00 37.41 87 ASP A O 1
ATOM 710 N N . LYS A 1 88 ? 0.723 -11.642 -44.109 1.00 39.78 88 LYS A N 1
ATOM 711 C CA . LYS A 1 88 ? 0.410 -10.224 -43.818 1.00 39.78 88 LYS A CA 1
ATOM 712 C C . LYS A 1 88 ? 1.623 -9.304 -43.676 1.00 39.78 88 LYS A C 1
ATOM 714 O O . LYS A 1 88 ? 1.440 -8.102 -43.491 1.00 39.78 88 LYS A O 1
ATOM 719 N N . LYS A 1 89 ? 2.852 -9.831 -43.766 1.00 40.69 89 LYS A N 1
ATOM 720 C CA . LYS A 1 89 ? 4.085 -9.033 -43.606 1.00 40.69 89 LYS A CA 1
ATOM 721 C C . LYS A 1 89 ? 4.831 -8.758 -44.921 1.00 40.69 89 LYS A C 1
ATOM 723 O O . LYS A 1 89 ? 5.685 -7.881 -44.928 1.00 40.69 89 LYS A O 1
ATOM 728 N N . ARG A 1 90 ? 4.483 -9.429 -46.029 1.00 35.59 90 ARG A N 1
ATOM 729 C CA . ARG A 1 90 ? 5.145 -9.253 -47.341 1.00 35.59 90 ARG A CA 1
ATOM 730 C C . ARG A 1 90 ? 4.414 -8.341 -48.342 1.00 35.59 90 ARG A C 1
ATOM 732 O O . ARG A 1 90 ? 4.991 -8.006 -49.360 1.00 35.59 90 ARG A O 1
ATOM 739 N N . LYS A 1 91 ? 3.205 -7.850 -48.035 1.00 35.16 91 LYS A N 1
ATOM 740 C CA . LYS A 1 91 ? 2.429 -6.939 -48.914 1.00 35.16 91 LYS A CA 1
ATOM 741 C C . LYS A 1 91 ? 2.528 -5.438 -48.581 1.00 35.16 91 LYS A C 1
ATOM 743 O O . LYS A 1 91 ? 1.694 -4.663 -49.025 1.00 35.16 91 LYS A O 1
ATOM 748 N N . ARG A 1 92 ? 3.505 -5.002 -47.772 1.00 33.50 92 ARG A N 1
ATOM 749 C CA . ARG A 1 92 ? 3.655 -3.576 -47.385 1.00 33.50 92 ARG A CA 1
ATOM 750 C C . ARG A 1 92 ? 5.006 -2.952 -47.756 1.00 33.50 92 ARG A C 1
ATOM 752 O O . ARG A 1 92 ? 5.292 -1.849 -47.306 1.00 33.50 92 ARG A O 1
ATOM 759 N N . SER A 1 93 ? 5.835 -3.648 -48.533 1.00 34.72 93 SER A N 1
ATOM 760 C CA . SER A 1 93 ? 7.178 -3.187 -48.921 1.00 34.72 93 SER A CA 1
ATOM 761 C C . SER A 1 93 ? 7.365 -2.938 -50.421 1.00 34.72 93 SER A C 1
ATOM 763 O O . SER A 1 93 ? 8.458 -2.558 -50.813 1.00 34.72 93 SER A O 1
ATOM 765 N N . GLU A 1 94 ? 6.329 -3.087 -51.247 1.00 33.34 94 GLU A N 1
ATOM 766 C CA . GLU A 1 94 ? 6.392 -2.835 -52.696 1.00 33.34 94 GLU A CA 1
ATOM 767 C C . GLU A 1 94 ? 5.181 -2.009 -53.136 1.00 33.34 94 GLU A C 1
ATOM 769 O O . GLU A 1 94 ? 4.248 -2.544 -53.709 1.00 33.34 94 GLU A O 1
ATOM 774 N N . GLU A 1 95 ? 5.149 -0.729 -52.759 1.00 32.94 95 GLU A N 1
ATOM 775 C CA . GLU A 1 95 ? 4.396 0.344 -53.439 1.00 32.94 95 GLU A CA 1
ATOM 776 C C . GLU A 1 95 ? 4.636 1.649 -52.663 1.00 32.94 95 GLU A C 1
ATOM 778 O O . GLU A 1 95 ? 3.828 2.103 -51.854 1.00 32.94 95 GLU A O 1
ATOM 783 N N . LYS A 1 96 ? 5.830 2.216 -52.834 1.00 33.09 96 LYS A N 1
ATOM 784 C CA . LYS A 1 96 ? 6.108 3.634 -52.583 1.00 33.09 96 LYS A CA 1
ATOM 785 C C . LYS A 1 96 ? 7.277 4.035 -53.471 1.00 33.09 96 LYS A C 1
ATOM 787 O O . LYS A 1 96 ? 8.415 4.097 -53.022 1.00 33.09 96 LYS A O 1
ATOM 792 N N . ASP A 1 97 ? 6.957 4.282 -54.732 1.00 27.88 97 ASP A N 1
ATOM 793 C CA . ASP A 1 97 ? 7.731 5.187 -55.566 1.00 27.88 97 ASP A CA 1
ATOM 794 C C . ASP A 1 97 ? 6.763 6.007 -56.435 1.00 27.88 97 ASP A C 1
ATOM 796 O O . ASP A 1 97 ? 5.765 5.457 -56.901 1.00 27.88 97 ASP A O 1
ATOM 800 N N . SER A 1 98 ? 7.070 7.301 -56.615 1.00 25.95 98 SER A N 1
ATOM 801 C CA . SER A 1 98 ? 6.302 8.350 -57.332 1.00 25.95 98 SER A CA 1
ATOM 802 C C . SER A 1 98 ? 4.967 8.790 -56.684 1.00 25.95 98 SER A C 1
ATOM 804 O O . SER A 1 98 ? 4.152 7.957 -56.320 1.00 25.95 98 SER A O 1
ATOM 806 N N . SER A 1 99 ? 4.560 10.059 -56.561 1.00 27.66 99 SER A N 1
ATOM 807 C CA . SER A 1 99 ? 5.088 11.406 -56.840 1.00 27.66 99 SER A CA 1
ATOM 808 C C . SER A 1 99 ? 4.010 12.412 -56.362 1.00 27.66 99 SER A C 1
ATOM 810 O O . SER A 1 99 ? 2.827 12.087 -56.416 1.00 27.66 99 SER A O 1
ATOM 812 N N . SER A 1 100 ? 4.444 13.626 -55.991 1.00 28.25 100 SER A N 1
ATOM 813 C CA . SER A 1 100 ? 3.741 14.936 -55.988 1.00 28.25 100 SER A CA 1
ATOM 814 C C . SER A 1 100 ? 2.514 15.213 -55.093 1.00 28.25 100 SER A C 1
ATOM 816 O O . SER A 1 100 ? 1.435 14.672 -55.299 1.00 28.25 100 SER A O 1
ATOM 818 N N . ASP A 1 101 ? 2.738 16.153 -54.162 1.00 25.80 101 ASP A N 1
ATOM 819 C CA . ASP A 1 101 ? 2.087 17.476 -54.016 1.00 25.80 101 ASP A CA 1
ATOM 820 C C . ASP A 1 101 ? 0.550 17.596 -54.100 1.00 25.80 101 ASP A C 1
ATOM 822 O O . ASP A 1 101 ? -0.040 17.296 -55.135 1.00 25.80 101 ASP A O 1
ATOM 826 N N . VAL A 1 102 ? -0.060 18.129 -53.025 1.00 28.98 102 VAL A N 1
ATOM 827 C CA . VAL A 1 102 ? -1.076 19.216 -52.957 1.00 28.98 102 VAL A CA 1
ATOM 828 C C . VAL A 1 102 ? -1.843 19.150 -51.615 1.00 28.98 102 VAL A C 1
ATOM 830 O O . VAL A 1 102 ? -1.968 18.110 -50.973 1.00 28.98 102 VAL A O 1
ATOM 833 N N . GLU A 1 103 ? -2.259 20.337 -51.189 1.00 25.30 103 GLU A N 1
ATOM 834 C CA . GLU A 1 103 ? -2.676 20.861 -49.891 1.00 25.30 103 GLU A CA 1
ATOM 835 C C . GLU A 1 103 ? -3.978 20.317 -49.252 1.00 25.30 103 GLU A C 1
ATOM 837 O O . GLU A 1 103 ? -4.762 19.595 -49.858 1.00 25.30 103 GLU A O 1
ATOM 842 N N . MET A 1 104 ? -4.137 20.723 -47.981 1.00 31.66 104 MET A N 1
ATOM 843 C CA . MET A 1 104 ? -5.303 20.800 -47.078 1.00 31.66 104 MET A CA 1
ATOM 844 C C . MET A 1 104 ? -6.685 20.311 -47.557 1.00 31.66 104 MET A C 1
ATOM 846 O O . MET A 1 104 ? -7.204 20.805 -48.544 1.00 31.66 104 MET A O 1
ATOM 850 N N . GLU A 1 105 ? -7.372 19.513 -46.726 1.00 24.45 105 GLU A N 1
ATOM 851 C CA . GLU A 1 105 ? -8.554 19.973 -45.966 1.00 24.45 105 GLU A CA 1
ATOM 852 C C . GLU A 1 105 ? -9.158 18.887 -45.055 1.00 24.45 105 GLU A C 1
ATOM 854 O O . GLU A 1 105 ? -9.013 17.680 -45.249 1.00 24.45 105 GLU A O 1
ATOM 859 N N . ASP A 1 106 ? -9.819 19.405 -44.025 1.00 27.16 106 ASP A N 1
ATOM 860 C CA . ASP A 1 106 ? -10.685 18.803 -43.018 1.00 27.16 106 ASP A CA 1
ATOM 861 C C . ASP A 1 106 ? -11.783 17.886 -43.595 1.00 27.16 106 ASP A C 1
ATOM 863 O O . ASP A 1 106 ? -12.554 18.311 -44.450 1.00 27.16 106 ASP A O 1
ATOM 867 N N . ASN A 1 107 ? -11.917 16.653 -43.082 1.00 24.48 107 ASN A N 1
ATOM 868 C CA . ASN A 1 107 ? -13.242 16.125 -42.743 1.00 24.48 107 ASN A CA 1
ATOM 869 C C . ASN A 1 107 ? -13.182 14.883 -41.842 1.00 24.48 107 ASN A C 1
ATOM 871 O O . ASN A 1 107 ? -12.482 13.894 -42.073 1.00 24.48 107 ASN A O 1
ATOM 875 N N . SER A 1 108 ? -14.038 14.940 -40.841 1.00 29.17 108 SER A N 1
ATOM 876 C CA . SER A 1 108 ? -14.366 13.932 -39.853 1.00 29.17 108 SER A CA 1
ATOM 877 C C . SER A 1 108 ? -15.005 12.673 -40.462 1.00 29.17 108 SER A C 1
ATOM 879 O O . SER A 1 108 ? -15.948 12.736 -41.251 1.00 29.17 108 SER A O 1
ATOM 881 N N . LYS A 1 109 ? -14.548 11.484 -40.034 1.00 26.91 109 LYS A N 1
ATOM 882 C CA . LYS A 1 109 ? -15.410 10.290 -40.003 1.00 26.91 109 LYS A CA 1
ATOM 883 C C . LYS A 1 109 ? -14.921 9.213 -39.041 1.00 26.91 109 LYS A C 1
ATOM 885 O O . LYS A 1 109 ? -13.854 8.622 -39.194 1.00 26.91 109 LYS A O 1
ATOM 890 N N . GLU A 1 110 ? -15.779 8.957 -38.064 1.00 28.62 110 GLU A N 1
ATOM 891 C CA . GLU A 1 110 ? -15.735 7.880 -37.088 1.00 28.62 110 GLU A CA 1
ATOM 892 C C . GLU A 1 110 ? -15.481 6.507 -37.728 1.00 28.62 110 GLU A C 1
ATOM 894 O O . GLU A 1 110 ? -16.192 6.087 -38.642 1.00 28.62 110 GLU A O 1
ATOM 899 N N . LYS A 1 111 ? -14.550 5.740 -37.151 1.00 27.25 111 LYS A N 1
ATOM 900 C CA . LYS A 1 111 ? -14.652 4.277 -37.104 1.00 27.25 111 LYS A CA 1
ATOM 901 C C . LYS A 1 111 ? -14.231 3.765 -35.730 1.00 27.25 111 LYS A C 1
ATOM 903 O O . LYS A 1 111 ? -13.049 3.640 -35.421 1.00 27.25 111 LYS A O 1
ATOM 908 N N . LYS A 1 112 ? -15.259 3.443 -34.936 1.00 31.84 112 LYS A N 1
ATOM 909 C CA . LYS A 1 112 ? -15.242 2.508 -33.804 1.00 31.84 112 LYS A CA 1
ATOM 910 C C . LYS A 1 112 ? -14.379 1.288 -34.143 1.00 31.84 112 LYS A C 1
ATOM 912 O O . LYS A 1 112 ? -14.718 0.509 -35.030 1.00 31.84 112 LYS A O 1
ATOM 917 N N . GLY A 1 113 ? -13.288 1.123 -33.408 1.00 25.92 113 GLY A N 1
ATOM 918 C CA . GLY A 1 113 ? -12.519 -0.111 -33.336 1.00 25.92 113 GLY A CA 1
ATOM 919 C C . GLY A 1 113 ? -12.387 -0.490 -31.871 1.00 25.92 113 GLY A C 1
ATOM 920 O O . GLY A 1 113 ? -11.591 0.108 -31.152 1.00 25.92 113 GLY A O 1
ATOM 921 N N . GLU A 1 114 ? -13.210 -1.441 -31.437 1.00 27.42 114 GLU A N 1
ATOM 922 C CA . GLU A 1 114 ? -13.203 -2.028 -30.100 1.00 27.42 114 GLU A CA 1
ATOM 923 C C . GLU A 1 114 ? -11.784 -2.472 -29.717 1.00 27.42 114 GLU A C 1
ATOM 925 O O . GLU A 1 114 ? -11.246 -3.470 -30.207 1.00 27.42 114 GLU A O 1
ATOM 930 N N . LYS A 1 115 ? -11.161 -1.723 -28.803 1.00 29.94 115 LYS A N 1
ATOM 931 C CA . LYS A 1 115 ? -10.040 -2.228 -28.018 1.00 29.94 115 LYS A CA 1
ATOM 932 C C . LYS A 1 115 ? -10.609 -3.299 -27.096 1.00 29.94 115 LYS A C 1
ATOM 934 O O . LYS A 1 115 ? -11.212 -2.985 -26.080 1.00 29.94 115 LYS A O 1
ATOM 939 N N . LYS A 1 116 ? -10.373 -4.568 -27.436 1.00 28.08 116 LYS A N 1
ATOM 940 C CA . LYS A 1 116 ? -10.358 -5.653 -26.451 1.00 28.08 116 LYS A CA 1
ATOM 941 C C . LYS A 1 116 ? -9.306 -5.309 -25.398 1.00 28.08 116 LYS A C 1
ATOM 943 O O . LYS A 1 116 ? -8.118 -5.592 -25.577 1.00 28.08 116 LYS A O 1
ATOM 948 N N . GLU A 1 117 ? -9.750 -4.664 -24.328 1.00 31.11 117 GLU A N 1
ATOM 949 C CA . GLU A 1 117 ? -9.041 -4.612 -23.063 1.00 31.11 117 GLU A CA 1
ATOM 950 C C . GLU A 1 117 ? -8.818 -6.055 -22.624 1.00 31.11 117 GLU A C 1
ATOM 952 O O . GLU A 1 117 ? -9.730 -6.798 -22.276 1.00 31.11 117 GLU A O 1
ATOM 957 N N . LYS A 1 118 ? -7.566 -6.498 -22.717 1.00 31.11 118 LYS A N 1
ATOM 958 C CA . LYS A 1 118 ? -7.123 -7.602 -21.885 1.00 31.11 118 LYS A CA 1
ATOM 959 C C . LYS A 1 118 ? -7.118 -7.051 -20.470 1.00 31.11 118 LYS A C 1
ATOM 961 O O . LYS A 1 118 ? -6.126 -6.438 -20.079 1.00 31.11 118 LYS A O 1
ATOM 966 N N . GLU A 1 119 ? -8.211 -7.265 -19.746 1.00 31.09 119 GLU A N 1
ATOM 967 C CA . GLU A 1 119 ? -8.234 -7.216 -18.290 1.00 31.09 119 GLU A CA 1
ATOM 968 C C . GLU A 1 119 ? -7.077 -8.086 -17.791 1.00 31.09 119 GLU A C 1
ATOM 970 O O . GLU A 1 119 ? -7.135 -9.318 -17.731 1.00 31.09 119 GLU A O 1
ATOM 975 N N . LYS A 1 120 ? -5.951 -7.443 -17.479 1.00 38.25 120 LYS A N 1
ATOM 976 C CA . LYS A 1 120 ? -5.066 -7.994 -16.471 1.00 38.25 120 LYS A CA 1
ATOM 977 C C . LYS A 1 120 ? -5.916 -7.969 -15.214 1.00 38.25 120 LYS A C 1
ATOM 979 O O . LYS A 1 120 ? -6.270 -6.885 -14.772 1.00 38.25 120 LYS A O 1
ATOM 984 N N . LYS A 1 121 ? -6.254 -9.139 -14.671 1.00 36.19 121 LYS A N 1
ATOM 985 C CA . LYS A 1 121 ? -6.696 -9.243 -13.280 1.00 36.19 121 LYS A CA 1
ATOM 986 C C . LYS A 1 121 ? -5.590 -8.630 -12.426 1.00 36.19 121 LYS A C 1
ATOM 988 O O . LYS A 1 121 ? -4.586 -9.283 -12.144 1.00 36.19 121 LYS A O 1
ATOM 993 N N . GLU A 1 122 ? -5.717 -7.344 -12.139 1.00 47.81 122 GLU A N 1
ATOM 994 C CA . GLU A 1 122 ? -4.938 -6.681 -11.113 1.00 47.81 122 GLU A CA 1
ATOM 995 C C . GLU A 1 122 ? -5.273 -7.399 -9.805 1.00 47.81 122 GLU A C 1
ATOM 997 O O . GLU A 1 122 ? -6.416 -7.796 -9.569 1.00 47.81 122 GLU A O 1
ATOM 1002 N N . SER A 1 123 ? -4.255 -7.693 -9.000 1.00 57.78 123 SER A N 1
ATOM 1003 C CA . SER A 1 123 ? -4.489 -8.276 -7.681 1.00 57.78 123 SER A CA 1
ATOM 1004 C C . SER A 1 123 ? -5.425 -7.352 -6.906 1.00 57.78 123 SER A C 1
ATOM 1006 O O . SER A 1 123 ? -5.227 -6.140 -6.946 1.00 57.78 123 SER A O 1
ATOM 1008 N N . ALA A 1 124 ? -6.394 -7.902 -6.170 1.00 65.31 124 ALA A N 1
ATOM 1009 C CA . ALA A 1 124 ? -7.332 -7.116 -5.357 1.00 65.31 124 ALA A CA 1
ATOM 1010 C C . ALA A 1 124 ? -6.633 -6.157 -4.361 1.00 65.31 124 ALA A C 1
ATOM 1012 O O . ALA A 1 124 ? -7.244 -5.221 -3.857 1.00 65.31 124 ALA A O 1
ATOM 1013 N N . ASP A 1 125 ? -5.337 -6.372 -4.111 1.00 69.81 125 ASP A N 1
ATOM 1014 C CA . ASP A 1 125 ? -4.485 -5.593 -3.211 1.00 69.81 125 ASP A CA 1
ATOM 1015 C C . ASP A 1 125 ? -3.809 -4.366 -3.857 1.00 69.81 125 ASP A C 1
ATOM 1017 O O . ASP A 1 125 ? -3.145 -3.585 -3.159 1.00 69.81 125 ASP A O 1
ATOM 1021 N N . THR A 1 126 ? -3.901 -4.216 -5.183 1.00 80.06 126 THR A N 1
ATOM 1022 C CA . THR A 1 126 ? -3.247 -3.141 -5.947 1.00 80.06 126 THR A CA 1
ATOM 1023 C C . THR A 1 126 ? -4.261 -2.173 -6.525 1.00 80.06 126 THR A C 1
ATOM 1025 O O . THR A 1 126 ? -5.291 -2.581 -7.048 1.00 80.06 126 THR A O 1
ATOM 1028 N N . VAL A 1 127 ? -3.924 -0.888 -6.470 1.00 82.06 127 VAL A N 1
ATOM 1029 C CA . VAL A 1 127 ? -4.739 0.183 -7.049 1.00 82.06 127 VAL A CA 1
ATOM 1030 C C . VAL A 1 127 ? -4.715 0.089 -8.577 1.00 82.06 127 VAL A C 1
ATOM 1032 O O . VAL A 1 127 ? -3.618 0.007 -9.143 1.00 82.06 127 VAL A O 1
ATOM 1035 N N . PRO A 1 128 ? -5.883 0.123 -9.239 1.00 82.12 128 PRO A N 1
ATOM 1036 C CA . PRO A 1 128 ? -5.967 0.084 -10.689 1.00 82.12 128 PRO A CA 1
ATOM 1037 C C . PRO A 1 128 ? -5.457 1.373 -11.335 1.00 82.12 128 PRO A C 1
ATOM 1039 O O . PRO A 1 128 ? -5.610 2.461 -10.785 1.00 82.12 128 PRO A O 1
ATOM 1042 N N . GLY A 1 129 ? -4.894 1.262 -12.541 1.00 83.44 129 GLY A N 1
ATOM 1043 C CA . GLY A 1 129 ? -4.607 2.429 -13.391 1.00 83.44 129 GLY A CA 1
ATOM 1044 C C . GLY A 1 129 ? -3.274 3.150 -13.146 1.00 83.44 129 GLY A C 1
ATOM 1045 O O . GLY A 1 129 ? -3.021 4.175 -13.782 1.00 83.44 129 GLY A O 1
ATOM 1046 N N . LEU A 1 130 ? -2.392 2.603 -12.303 1.00 90.00 130 LEU A N 1
ATOM 1047 C CA . LEU A 1 130 ? -1.044 3.143 -12.088 1.00 90.00 130 LEU A CA 1
ATOM 1048 C C . LEU A 1 130 ? -0.148 2.940 -13.328 1.00 90.00 130 LEU A C 1
ATOM 1050 O O . LEU A 1 130 ? -0.124 1.862 -13.931 1.00 90.00 130 LEU A O 1
ATOM 1054 N N . GLY A 1 131 ? 0.647 3.949 -13.699 1.00 91.44 131 GLY A N 1
ATOM 1055 C CA . GLY A 1 131 ? 1.441 3.933 -14.931 1.00 91.44 131 GLY A CA 1
ATOM 1056 C C . GLY A 1 131 ? 2.675 4.842 -14.933 1.00 91.44 131 GLY A C 1
ATOM 1057 O O . GLY A 1 131 ? 2.838 5.728 -14.110 1.00 91.44 131 GLY A O 1
ATOM 1058 N N . PHE A 1 132 ? 3.583 4.600 -15.884 1.00 94.06 132 PHE A N 1
ATOM 1059 C CA . PHE A 1 132 ? 4.860 5.329 -16.016 1.00 94.06 132 PHE A CA 1
ATOM 1060 C C . PHE A 1 132 ? 5.273 5.565 -17.477 1.00 94.06 132 PHE A C 1
ATOM 1062 O O . PHE A 1 132 ? 6.449 5.720 -17.790 1.00 94.06 132 PHE A O 1
ATOM 1069 N N . LYS A 1 133 ? 4.311 5.491 -18.405 1.00 90.12 133 LYS A N 1
ATOM 1070 C CA . LYS A 1 133 ? 4.583 5.544 -19.851 1.00 90.12 133 LYS A CA 1
ATOM 1071 C C . LYS A 1 133 ? 5.072 6.919 -20.330 1.00 90.12 133 LYS A C 1
ATOM 1073 O O . LYS A 1 133 ? 5.813 6.981 -21.306 1.00 90.12 133 LYS A O 1
ATOM 1078 N N . ASP A 1 134 ? 4.613 7.981 -19.681 1.00 92.44 134 ASP A N 1
ATOM 1079 C CA . ASP A 1 134 ? 4.854 9.383 -20.001 1.00 92.44 134 ASP A CA 1
ATOM 1080 C C . ASP A 1 134 ? 4.688 10.242 -18.736 1.00 92.44 134 ASP A C 1
ATOM 1082 O O . ASP A 1 134 ? 4.314 9.747 -17.662 1.00 92.44 134 ASP A O 1
ATOM 1086 N N . LYS A 1 135 ? 5.023 11.530 -18.855 1.00 93.06 135 LYS A N 1
ATOM 1087 C CA . LYS A 1 135 ? 4.927 12.506 -17.764 1.00 93.06 135 LYS A CA 1
ATOM 1088 C C . LYS A 1 135 ? 3.503 12.592 -17.204 1.00 93.06 135 LYS A C 1
ATOM 1090 O O . LYS A 1 135 ? 3.328 12.502 -15.995 1.00 93.06 135 LYS A O 1
ATOM 1095 N N . GLU A 1 136 ? 2.501 12.669 -18.075 1.00 92.94 136 GLU A N 1
ATOM 1096 C CA . GLU A 1 136 ? 1.090 12.753 -17.681 1.00 92.94 136 GLU A CA 1
ATOM 1097 C C . GLU A 1 136 ? 0.630 11.510 -16.906 1.00 92.94 136 GLU A C 1
ATOM 1099 O O . GLU A 1 136 ? -0.057 11.623 -15.894 1.00 92.94 136 GLU A O 1
ATOM 1104 N N . ALA A 1 137 ? 1.044 10.307 -17.318 1.00 93.19 137 ALA A N 1
ATOM 1105 C CA . ALA A 1 137 ? 0.730 9.084 -16.584 1.00 93.19 137 ALA A CA 1
ATOM 1106 C C . ALA A 1 137 ? 1.419 9.023 -15.221 1.00 93.19 137 ALA A C 1
ATOM 1108 O O . ALA A 1 137 ? 0.827 8.500 -14.277 1.00 93.19 137 ALA A O 1
ATOM 1109 N N . ALA A 1 138 ? 2.647 9.535 -15.107 1.00 93.44 138 ALA A N 1
ATOM 1110 C CA . ALA A 1 138 ? 3.333 9.635 -13.822 1.00 93.44 138 ALA A CA 1
ATOM 1111 C C . ALA A 1 138 ? 2.607 10.608 -12.880 1.00 93.44 138 ALA A C 1
ATOM 1113 O O . ALA A 1 138 ? 2.343 10.256 -11.733 1.00 93.44 138 ALA A O 1
ATOM 1114 N N . GLU A 1 139 ? 2.204 11.781 -13.369 1.00 94.12 139 GLU A N 1
ATOM 1115 C CA . GLU A 1 139 ? 1.428 12.757 -12.591 1.00 94.12 139 GLU A CA 1
ATOM 1116 C C . GLU A 1 139 ? 0.054 12.203 -12.188 1.00 94.12 139 GLU A C 1
ATOM 1118 O O . GLU A 1 139 ? -0.334 12.288 -11.023 1.00 94.12 139 GLU A O 1
ATOM 1123 N N . ASN A 1 140 ? -0.652 11.537 -13.107 1.00 93.88 140 ASN A N 1
ATOM 1124 C CA . ASN A 1 140 ? -1.917 10.871 -12.795 1.00 93.88 140 ASN A CA 1
ATOM 1125 C C . ASN A 1 140 ? -1.741 9.745 -11.763 1.00 93.88 140 ASN A C 1
ATOM 1127 O O . ASN A 1 140 ? -2.582 9.569 -10.888 1.00 93.88 140 ASN A O 1
ATOM 1131 N N . THR A 1 141 ? -0.633 9.006 -11.824 1.00 94.25 141 THR A N 1
ATOM 1132 C CA . THR A 1 141 ? -0.302 7.980 -10.825 1.00 94.25 141 THR A CA 1
ATOM 1133 C C . THR A 1 141 ? -0.105 8.598 -9.447 1.00 94.25 141 THR A C 1
ATOM 1135 O O . THR A 1 141 ? -0.639 8.077 -8.472 1.00 94.25 141 THR A O 1
ATOM 1138 N N . LEU A 1 142 ? 0.622 9.717 -9.349 1.00 94.19 142 LEU A N 1
ATOM 1139 C CA . LEU A 1 142 ? 0.781 10.432 -8.081 1.00 94.19 142 LEU A CA 1
ATOM 1140 C C . LEU A 1 142 ? -0.570 10.913 -7.542 1.00 94.19 142 LEU A C 1
ATOM 1142 O O . LEU A 1 142 ? -0.852 10.716 -6.363 1.00 94.19 142 LEU A O 1
ATOM 1146 N N . LYS A 1 143 ? -1.439 11.433 -8.414 1.00 92.69 143 LYS A N 1
ATOM 1147 C CA . LYS A 1 143 ? -2.804 11.837 -8.051 1.00 92.69 143 LYS A CA 1
ATOM 1148 C C . LYS A 1 143 ? -3.653 10.666 -7.543 1.00 92.69 143 LYS A C 1
ATOM 1150 O O . LYS A 1 143 ? -4.371 10.806 -6.563 1.00 92.69 143 LYS A O 1
ATOM 1155 N N . GLN A 1 144 ? -3.557 9.491 -8.165 1.00 91.06 144 GLN A N 1
ATOM 1156 C CA . GLN A 1 144 ? -4.272 8.287 -7.713 1.00 91.06 144 GLN A CA 1
ATOM 1157 C C . GLN A 1 144 ? -3.751 7.725 -6.382 1.00 91.06 144 GLN A C 1
ATOM 1159 O O . GLN A 1 144 ? -4.464 6.979 -5.702 1.00 91.06 144 GLN A O 1
ATOM 1164 N N . LEU A 1 145 ? -2.503 8.034 -6.028 1.00 92.25 145 LEU A N 1
ATOM 1165 C CA . LEU A 1 145 ? -1.881 7.632 -4.768 1.00 92.25 145 LEU A CA 1
ATOM 1166 C C . LEU A 1 145 ? -2.110 8.642 -3.637 1.00 92.25 145 LEU A C 1
ATOM 1168 O O . LEU A 1 145 ? -1.913 8.290 -2.474 1.00 92.25 145 LEU A O 1
ATOM 1172 N N . GLU A 1 146 ? -2.541 9.861 -3.954 1.00 90.88 146 GLU A N 1
ATOM 1173 C CA . GLU A 1 146 ? -2.821 10.907 -2.977 1.00 90.88 146 GLU A CA 1
ATOM 1174 C C . GLU A 1 146 ? -3.888 10.463 -1.960 1.00 90.88 146 GLU A C 1
ATOM 1176 O O . GLU A 1 146 ? -4.902 9.854 -2.302 1.00 90.88 146 GLU A O 1
ATOM 1181 N N . GLY A 1 147 ? -3.636 10.724 -0.674 1.00 87.56 147 GLY A N 1
ATOM 1182 C CA . GLY A 1 147 ? -4.522 10.331 0.430 1.00 87.56 147 GLY A CA 1
ATOM 1183 C C . GLY A 1 147 ? -4.453 8.854 0.847 1.00 87.56 147 GLY A C 1
ATOM 1184 O O . GLY A 1 147 ? -5.042 8.480 1.861 1.00 87.56 147 GLY A O 1
ATOM 1185 N N . ARG A 1 148 ? -3.716 8.003 0.120 1.00 92.06 148 ARG A N 1
ATOM 1186 C CA . ARG A 1 148 ? -3.489 6.599 0.515 1.00 92.06 148 ARG A CA 1
ATOM 1187 C C . ARG A 1 148 ? -2.408 6.474 1.584 1.00 92.06 148 ARG A C 1
ATOM 1189 O O . ARG A 1 148 ? -1.664 7.419 1.828 1.00 92.06 148 ARG A O 1
ATOM 1196 N N . ASP A 1 149 ? -2.273 5.286 2.167 1.00 91.06 149 ASP A N 1
ATOM 1197 C CA . ASP A 1 149 ? -1.257 5.009 3.188 1.00 91.06 149 ASP A CA 1
ATOM 1198 C C . ASP A 1 149 ? 0.161 5.366 2.694 1.00 91.06 149 ASP A C 1
ATOM 1200 O O . ASP A 1 149 ? 0.570 4.859 1.639 1.00 91.06 149 ASP A O 1
ATOM 1204 N N . PRO A 1 150 ? 0.944 6.172 3.441 1.00 92.25 150 PRO A N 1
ATOM 1205 C CA . PRO A 1 150 ? 2.297 6.572 3.051 1.00 92.25 150 PRO A CA 1
ATOM 1206 C C . PRO A 1 150 ? 3.197 5.395 2.653 1.00 92.25 150 PRO A C 1
ATOM 1208 O O . PRO A 1 150 ? 3.874 5.444 1.625 1.00 92.25 150 PRO A O 1
ATOM 1211 N N . ASP A 1 151 ? 3.150 4.295 3.407 1.00 91.25 151 ASP A N 1
ATOM 1212 C CA . ASP A 1 151 ? 3.931 3.088 3.110 1.00 91.25 151 ASP A CA 1
ATOM 1213 C C . ASP A 1 151 ? 3.543 2.468 1.762 1.00 91.25 151 ASP A C 1
ATOM 1215 O O . ASP A 1 151 ? 4.400 1.993 1.011 1.00 91.25 151 ASP A O 1
ATOM 1219 N N . TYR A 1 152 ? 2.250 2.487 1.424 1.00 92.19 152 TYR A N 1
ATOM 1220 C CA . TYR A 1 152 ? 1.778 1.990 0.137 1.00 92.19 152 TYR A CA 1
ATOM 1221 C C . TYR A 1 152 ? 2.185 2.915 -1.009 1.00 92.19 152 TYR A C 1
ATOM 1223 O O . TYR A 1 152 ? 2.643 2.413 -2.036 1.00 92.19 152 TYR A O 1
ATOM 1231 N N . GLN A 1 153 ? 2.081 4.237 -0.835 1.00 93.31 153 GLN A N 1
ATOM 1232 C CA . GLN A 1 153 ? 2.553 5.207 -1.830 1.00 93.31 153 GLN A CA 1
ATOM 1233 C C . GLN A 1 153 ? 4.032 4.956 -2.155 1.00 93.31 153 GLN A C 1
ATOM 1235 O O . GLN A 1 153 ? 4.403 4.779 -3.318 1.00 93.31 153 GLN A O 1
ATOM 1240 N N . GLN A 1 154 ? 4.873 4.835 -1.123 1.00 93.75 154 GLN A N 1
ATOM 1241 C CA . GLN A 1 154 ? 6.300 4.575 -1.288 1.00 93.75 154 GLN A CA 1
ATOM 1242 C C . GLN A 1 154 ? 6.565 3.223 -1.972 1.00 93.75 154 GLN A C 1
ATOM 1244 O O . GLN A 1 154 ? 7.403 3.133 -2.876 1.00 93.75 154 GLN A O 1
ATOM 1249 N N . LEU A 1 155 ? 5.850 2.166 -1.569 1.00 93.25 155 LEU A N 1
ATOM 1250 C CA . LEU A 1 155 ? 5.967 0.829 -2.156 1.00 93.25 155 LEU A CA 1
ATOM 1251 C C . LEU A 1 155 ? 5.577 0.821 -3.641 1.00 93.25 155 LEU A C 1
ATOM 1253 O O . LEU A 1 155 ? 6.318 0.273 -4.465 1.00 93.25 155 LEU A O 1
ATOM 1257 N N . ALA A 1 156 ? 4.438 1.428 -3.982 1.00 94.06 156 ALA A N 1
ATOM 1258 C CA . ALA A 1 156 ? 3.920 1.503 -5.343 1.00 94.06 156 ALA A CA 1
ATOM 1259 C C . ALA A 1 156 ? 4.903 2.246 -6.255 1.00 94.06 156 ALA A C 1
ATOM 1261 O O . ALA A 1 156 ? 5.303 1.716 -7.294 1.00 94.06 156 ALA A O 1
ATOM 1262 N N . ILE A 1 157 ? 5.388 3.414 -5.823 1.00 95.31 157 ILE A N 1
ATOM 1263 C CA . ILE A 1 157 ? 6.334 4.227 -6.592 1.00 95.31 157 ILE A CA 1
ATOM 1264 C C . ILE A 1 157 ? 7.680 3.516 -6.773 1.00 95.31 157 ILE A C 1
ATOM 1266 O O . ILE A 1 157 ? 8.176 3.413 -7.898 1.00 95.31 157 ILE A O 1
ATOM 1270 N N . LYS A 1 158 ? 8.243 2.912 -5.717 1.00 94.94 158 LYS A N 1
ATOM 1271 C CA . LYS A 1 158 ? 9.464 2.088 -5.835 1.00 94.94 158 LYS A CA 1
ATOM 1272 C C . LYS A 1 158 ? 9.272 0.919 -6.812 1.00 94.94 158 LYS A C 1
ATOM 1274 O O . LYS A 1 158 ? 10.181 0.593 -7.584 1.00 94.94 158 LYS A O 1
ATOM 1279 N N . GLY A 1 159 ? 8.094 0.291 -6.804 1.00 94.19 159 GLY A N 1
ATOM 1280 C CA . GLY A 1 159 ? 7.718 -0.769 -7.744 1.00 94.19 159 GLY A CA 1
ATOM 1281 C C . GLY A 1 159 ? 7.652 -0.290 -9.198 1.00 94.19 159 GLY A C 1
ATOM 1282 O O . GLY A 1 159 ? 8.169 -0.967 -10.098 1.00 94.19 159 GLY A O 1
ATOM 1283 N N . LEU A 1 160 ? 7.082 0.894 -9.429 1.00 94.69 160 LEU A N 1
ATOM 1284 C CA . LEU A 1 160 ? 6.988 1.517 -10.750 1.00 94.69 160 LEU A CA 1
ATOM 1285 C C . LEU A 1 160 ? 8.360 1.936 -11.274 1.00 94.69 160 LEU A C 1
ATOM 1287 O O . LEU A 1 160 ? 8.684 1.581 -12.403 1.00 94.69 160 LEU A O 1
ATOM 1291 N N . ILE A 1 161 ? 9.217 2.559 -10.458 1.00 94.44 161 ILE A N 1
ATOM 1292 C CA . ILE A 1 161 ? 10.599 2.898 -10.845 1.00 94.44 161 ILE A CA 1
ATOM 1293 C C . ILE A 1 161 ? 11.369 1.639 -11.258 1.00 94.44 161 ILE A C 1
ATOM 1295 O O . ILE A 1 161 ? 12.040 1.621 -12.292 1.00 94.44 161 ILE A O 1
ATOM 1299 N N . ARG A 1 162 ? 11.267 0.546 -10.486 1.00 94.19 162 ARG A N 1
ATOM 1300 C CA . ARG A 1 162 ? 11.923 -0.728 -10.833 1.00 94.19 162 ARG A CA 1
ATOM 1301 C C . ARG A 1 162 ? 11.412 -1.279 -12.166 1.00 94.19 162 ARG A C 1
ATOM 1303 O O . ARG A 1 162 ? 12.200 -1.790 -12.965 1.00 94.19 162 ARG A O 1
ATOM 1310 N N . SER A 1 163 ? 10.106 -1.180 -12.402 1.00 91.75 163 SER A N 1
ATOM 1311 C CA . SER A 1 163 ? 9.471 -1.612 -13.650 1.00 91.75 163 SER A CA 1
ATOM 1312 C C . SER A 1 163 ? 9.913 -0.743 -14.829 1.00 91.75 163 SER A C 1
ATOM 1314 O O . SER A 1 163 ? 10.323 -1.281 -15.855 1.00 91.75 163 SER A O 1
ATOM 1316 N N . ALA A 1 164 ? 9.944 0.577 -14.655 1.00 93.06 164 ALA A N 1
ATOM 1317 C CA . ALA A 1 164 ? 10.417 1.552 -15.630 1.00 93.06 164 ALA A CA 1
ATOM 1318 C C . ALA A 1 164 ? 11.881 1.309 -16.013 1.00 93.06 164 ALA A C 1
ATOM 1320 O O . ALA A 1 164 ? 12.193 1.164 -17.194 1.00 93.06 164 ALA A O 1
ATOM 1321 N N . LYS A 1 165 ? 12.765 1.120 -15.024 1.00 92.19 165 LYS A N 1
ATOM 1322 C CA . LYS A 1 165 ? 14.180 0.772 -15.246 1.00 92.19 165 LYS A CA 1
ATOM 1323 C C . LYS A 1 165 ? 14.333 -0.533 -16.035 1.00 92.19 165 LYS A C 1
ATOM 1325 O O . LYS A 1 165 ? 15.197 -0.619 -16.902 1.00 92.19 165 LYS A O 1
ATOM 1330 N N . ARG A 1 166 ? 13.473 -1.535 -15.810 1.00 91.56 166 ARG A N 1
ATOM 1331 C CA . ARG A 1 166 ? 13.456 -2.769 -16.621 1.00 91.56 166 ARG A CA 1
ATOM 1332 C C . ARG A 1 166 ? 12.979 -2.521 -18.057 1.00 91.56 166 ARG A C 1
ATOM 1334 O O . ARG A 1 166 ? 13.500 -3.146 -18.973 1.00 91.56 166 ARG A O 1
ATOM 1341 N N . VAL A 1 167 ? 11.999 -1.647 -18.269 1.00 90.50 167 VAL A N 1
ATOM 1342 C CA . VAL A 1 167 ? 11.517 -1.309 -19.619 1.00 90.50 167 VAL A CA 1
ATOM 1343 C C . VAL A 1 167 ? 12.573 -0.518 -20.397 1.00 90.50 167 VAL A C 1
ATOM 1345 O O . VAL A 1 167 ? 12.762 -0.782 -21.585 1.00 90.50 167 VAL A O 1
ATOM 1348 N N . LEU A 1 168 ? 13.322 0.372 -19.735 1.00 89.31 168 LEU A N 1
ATOM 1349 C CA . LEU A 1 168 ? 14.417 1.130 -20.353 1.00 89.31 168 LEU A CA 1
ATOM 1350 C C . LEU A 1 168 ? 15.485 0.223 -20.979 1.00 89.31 168 LEU A C 1
ATOM 1352 O O . LEU A 1 168 ? 15.954 0.515 -22.072 1.00 89.31 168 LEU A O 1
ATOM 1356 N N . THR A 1 169 ? 15.833 -0.906 -20.351 1.00 87.62 169 THR A N 1
ATOM 1357 C CA . THR A 1 169 ? 16.860 -1.817 -20.900 1.00 87.62 169 THR A CA 1
ATOM 1358 C C . THR A 1 169 ? 16.416 -2.552 -22.164 1.00 87.62 169 THR A C 1
ATOM 1360 O O . THR A 1 169 ? 17.254 -3.063 -22.905 1.00 87.62 169 THR A O 1
ATOM 1363 N N . CYS A 1 170 ? 15.107 -2.626 -22.411 1.00 86.88 170 CYS A N 1
ATOM 1364 C CA . CYS A 1 170 ? 14.521 -3.366 -23.528 1.00 86.88 170 CYS A CA 1
ATOM 1365 C C . CYS A 1 170 ? 13.977 -2.449 -24.638 1.00 86.88 170 CYS A C 1
ATOM 1367 O O . CYS A 1 170 ? 13.587 -2.940 -25.698 1.00 86.88 170 CYS A O 1
ATOM 1369 N N . THR A 1 171 ? 13.929 -1.135 -24.407 1.00 87.69 171 THR A N 1
ATOM 1370 C CA . THR A 1 171 ? 13.346 -0.152 -25.331 1.00 87.69 171 THR A CA 1
ATOM 1371 C C . THR A 1 171 ? 14.437 0.467 -26.199 1.00 87.69 171 THR A C 1
ATOM 1373 O O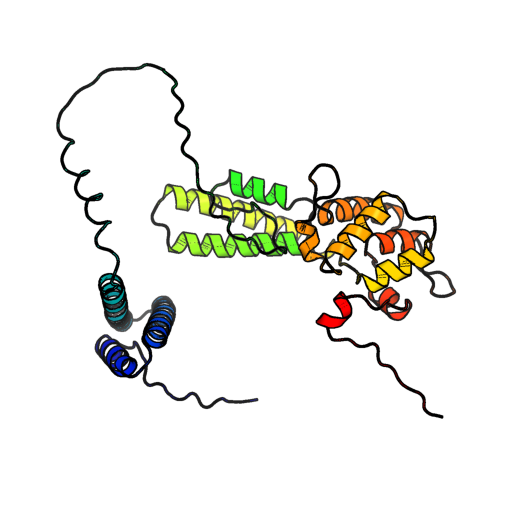 . THR A 1 171 ? 15.474 0.876 -25.694 1.00 87.69 171 THR A O 1
ATOM 1376 N N . ARG A 1 172 ? 14.206 0.533 -27.515 1.00 88.25 172 ARG A N 1
ATOM 1377 C CA . ARG A 1 172 ? 15.143 1.122 -28.495 1.00 88.25 172 ARG A CA 1
ATOM 1378 C C . ARG A 1 172 ? 14.643 2.434 -29.111 1.00 88.25 172 ARG A C 1
ATOM 1380 O O . ARG A 1 172 ? 15.330 3.027 -29.923 1.00 88.25 172 ARG A O 1
ATOM 1387 N N . ASP A 1 173 ? 13.431 2.840 -28.752 1.00 91.69 173 ASP A N 1
ATOM 1388 C CA . ASP A 1 173 ? 12.755 4.038 -29.250 1.00 91.69 173 ASP A CA 1
ATOM 1389 C C . ASP A 1 173 ? 13.133 5.238 -28.372 1.00 91.69 173 ASP A C 1
ATOM 1391 O O . ASP A 1 173 ? 12.833 5.244 -27.176 1.00 91.69 173 ASP A O 1
ATOM 1395 N N . GLU A 1 174 ? 13.807 6.230 -28.954 1.00 89.81 174 GLU A N 1
ATOM 1396 C CA . GLU A 1 174 ? 14.344 7.391 -28.237 1.00 89.81 174 GLU A CA 1
ATOM 1397 C C . GLU A 1 174 ? 13.259 8.239 -27.567 1.00 89.81 174 GLU A C 1
ATOM 1399 O O . GLU A 1 174 ? 13.427 8.657 -26.419 1.00 89.81 174 GLU A O 1
ATOM 1404 N N . THR A 1 175 ? 12.112 8.428 -28.224 1.00 89.88 175 THR A N 1
ATOM 1405 C CA . THR A 1 175 ? 10.991 9.197 -27.669 1.00 89.88 175 THR A CA 1
ATOM 1406 C C . THR A 1 175 ? 10.405 8.495 -26.447 1.00 89.88 175 THR A C 1
ATOM 1408 O O . THR A 1 175 ? 10.147 9.124 -25.420 1.00 89.88 175 THR A O 1
ATOM 1411 N N . LYS A 1 176 ? 10.254 7.166 -26.505 1.00 89.50 176 LYS A N 1
ATOM 1412 C CA . LYS A 1 176 ? 9.797 6.379 -25.346 1.00 89.50 176 LYS A CA 1
ATOM 1413 C C . LYS A 1 176 ? 10.819 6.368 -24.214 1.00 89.50 176 LYS A C 1
ATOM 1415 O O . LYS A 1 176 ? 10.429 6.411 -23.051 1.00 89.50 176 LYS A O 1
ATOM 1420 N N . LEU A 1 177 ? 12.112 6.315 -24.536 1.00 91.25 177 LEU A N 1
ATOM 1421 C CA . LEU A 1 177 ? 13.176 6.382 -23.535 1.00 91.25 177 LEU A CA 1
ATOM 1422 C C . LEU A 1 177 ? 13.153 7.722 -22.792 1.00 91.25 177 LEU A C 1
ATOM 1424 O O . LEU A 1 177 ? 13.240 7.719 -21.565 1.00 91.25 177 LEU A O 1
ATOM 1428 N N . ALA A 1 178 ? 13.001 8.840 -23.507 1.00 92.88 178 ALA A N 1
ATOM 1429 C CA . ALA A 1 178 ? 12.875 10.164 -22.901 1.00 92.88 178 ALA A CA 1
ATOM 1430 C C . ALA A 1 178 ? 11.634 10.257 -21.997 1.00 92.88 178 ALA A C 1
ATOM 1432 O O . ALA A 1 178 ? 11.744 10.658 -20.842 1.00 92.88 178 ALA A O 1
ATOM 1433 N N . ASN A 1 179 ? 10.478 9.787 -22.476 1.00 93.75 179 ASN A N 1
ATOM 1434 C CA . ASN A 1 179 ? 9.236 9.793 -21.699 1.00 93.75 179 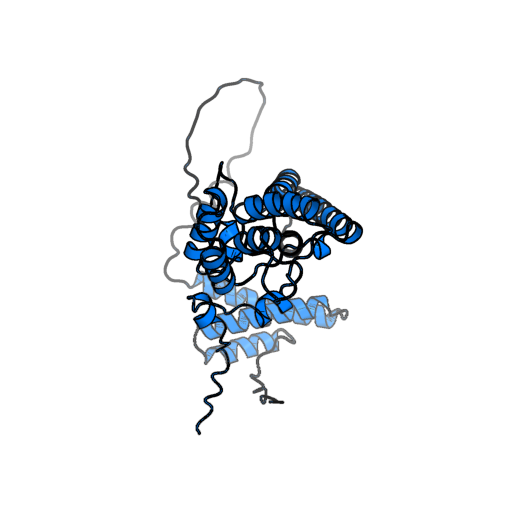ASN A CA 1
ATOM 1435 C C . ASN A 1 179 ? 9.347 8.988 -20.399 1.00 93.75 179 ASN A C 1
ATOM 1437 O O . ASN A 1 179 ? 8.973 9.484 -19.341 1.00 93.75 179 ASN A O 1
ATOM 1441 N N . ILE A 1 180 ? 9.912 7.778 -20.460 1.00 92.94 180 ILE A N 1
ATOM 1442 C CA . ILE A 1 180 ? 10.088 6.928 -19.275 1.00 92.94 180 ILE A CA 1
ATOM 1443 C C . ILE A 1 180 ? 11.104 7.540 -18.301 1.00 92.94 180 ILE A C 1
ATOM 1445 O O . ILE A 1 180 ? 10.909 7.443 -17.091 1.00 92.94 180 ILE A O 1
ATOM 1449 N N . LYS A 1 181 ? 12.178 8.174 -18.796 1.00 93.62 181 LYS A N 1
ATOM 1450 C CA . LYS A 1 181 ? 13.137 8.891 -17.939 1.00 93.62 181 LYS A CA 1
ATOM 1451 C C . LYS A 1 181 ? 12.464 10.046 -17.199 1.00 93.62 181 LYS A C 1
ATOM 1453 O O . LYS A 1 181 ? 12.570 10.095 -15.980 1.00 93.62 181 LYS A O 1
ATOM 1458 N N . ASN A 1 182 ? 11.683 10.870 -17.898 1.00 93.50 182 ASN A N 1
ATOM 1459 C CA . ASN A 1 182 ? 10.914 11.955 -17.280 1.00 93.50 182 ASN A CA 1
ATOM 1460 C C . ASN A 1 182 ? 9.949 11.424 -16.201 1.00 93.50 182 ASN A C 1
ATOM 1462 O O . ASN A 1 182 ? 9.845 12.000 -15.121 1.00 93.50 182 ASN A O 1
ATOM 1466 N N . SER A 1 183 ? 9.268 10.299 -16.454 1.00 93.38 183 SER A N 1
ATOM 1467 C CA . SER A 1 183 ? 8.414 9.652 -15.447 1.00 93.38 183 SER A CA 1
ATOM 1468 C C . SER A 1 183 ? 9.203 9.173 -14.222 1.00 93.38 183 SER A C 1
ATOM 1470 O O . SER A 1 183 ? 8.722 9.305 -13.099 1.00 93.38 183 SER A O 1
ATOM 1472 N N . ILE A 1 184 ? 10.407 8.620 -14.416 1.00 94.50 184 ILE A N 1
ATOM 1473 C CA . ILE A 1 184 ? 11.285 8.201 -13.311 1.00 94.50 184 ILE A CA 1
ATOM 1474 C C . ILE A 1 184 ? 11.720 9.409 -12.484 1.00 94.50 184 ILE A C 1
ATOM 1476 O O . ILE A 1 184 ? 11.655 9.325 -11.265 1.00 94.50 184 ILE A O 1
ATOM 1480 N N . GLU A 1 185 ? 12.106 10.518 -13.114 1.00 95.94 185 GLU A N 1
ATOM 1481 C CA . GLU A 1 185 ? 12.521 11.740 -12.410 1.00 95.94 185 GLU A CA 1
ATOM 1482 C C . GLU A 1 185 ? 11.397 12.300 -11.526 1.00 95.94 185 GLU A C 1
ATOM 1484 O O . GLU A 1 185 ? 11.634 12.657 -10.374 1.00 95.94 185 GLU A O 1
ATOM 1489 N N . ILE A 1 186 ? 10.153 12.303 -12.018 1.00 96.12 186 ILE A N 1
ATOM 1490 C CA . ILE A 1 186 ? 8.973 12.705 -11.230 1.00 96.12 186 ILE A CA 1
ATOM 1491 C C . ILE A 1 186 ? 8.804 11.812 -9.995 1.00 96.12 186 ILE A C 1
ATOM 1493 O O . ILE A 1 186 ? 8.537 12.298 -8.896 1.00 96.12 186 ILE A O 1
ATOM 1497 N N . PHE A 1 187 ? 8.978 10.503 -10.162 1.00 96.69 187 PHE A N 1
ATOM 1498 C CA . PHE A 1 187 ? 8.881 9.547 -9.064 1.00 96.69 187 PHE A CA 1
ATOM 1499 C C . PHE A 1 187 ? 10.048 9.629 -8.079 1.00 96.69 187 PHE A C 1
ATOM 1501 O O . PHE A 1 187 ? 9.832 9.475 -6.880 1.00 96.69 187 PHE A O 1
ATOM 1508 N N . GLU A 1 188 ? 11.270 9.856 -8.557 1.00 96.00 188 GLU A N 1
ATOM 1509 C CA . GLU A 1 188 ? 12.452 10.031 -7.710 1.00 96.00 188 GLU A CA 1
ATOM 1510 C C . GLU A 1 188 ? 12.320 11.317 -6.885 1.00 96.00 188 GLU A C 1
ATOM 1512 O O . GLU A 1 188 ? 12.451 11.248 -5.665 1.00 96.00 188 GLU A O 1
ATOM 1517 N N . LYS A 1 189 ? 11.881 12.429 -7.493 1.00 95.62 189 LYS A N 1
ATOM 1518 C CA . LYS A 1 189 ? 11.551 13.665 -6.768 1.00 95.62 189 LYS A CA 1
ATOM 1519 C C . LYS A 1 189 ? 10.474 13.445 -5.702 1.00 95.62 189 LYS A C 1
ATOM 1521 O O . LYS A 1 189 ? 10.629 13.888 -4.570 1.00 95.62 189 LYS A O 1
ATOM 1526 N N . PHE A 1 190 ? 9.403 12.719 -6.032 1.00 95.31 190 PHE A N 1
ATOM 1527 C CA . PHE A 1 190 ? 8.375 12.372 -5.048 1.00 95.31 190 PHE A CA 1
ATOM 1528 C C . PHE A 1 190 ? 8.953 11.579 -3.865 1.00 95.31 190 PHE A C 1
ATOM 1530 O O . PHE A 1 190 ? 8.590 11.843 -2.723 1.00 95.31 190 PHE A O 1
ATOM 1537 N N . LEU A 1 191 ? 9.849 10.616 -4.111 1.00 94.00 191 LEU A N 1
ATOM 1538 C CA . LEU A 1 191 ? 10.481 9.840 -3.040 1.00 94.00 191 LEU A CA 1
ATOM 1539 C C . LEU A 1 191 ? 11.433 10.687 -2.184 1.00 94.00 191 LEU A C 1
ATOM 1541 O O . LEU A 1 191 ? 11.460 10.504 -0.969 1.00 94.00 191 LEU A O 1
ATOM 1545 N N . GLU A 1 192 ? 12.171 11.617 -2.788 1.00 94.62 192 GLU A N 1
ATOM 1546 C CA . GLU A 1 192 ? 13.011 12.577 -2.062 1.00 94.62 192 GLU A CA 1
ATOM 1547 C C . GLU A 1 192 ? 12.169 13.485 -1.156 1.00 94.62 192 GLU A C 1
ATOM 1549 O O . GLU A 1 192 ? 12.481 13.653 0.025 1.00 94.62 192 GLU A O 1
ATOM 1554 N N . ASP A 1 193 ? 11.064 14.022 -1.682 1.00 92.69 193 ASP A N 1
ATOM 1555 C CA . ASP A 1 193 ? 10.103 14.825 -0.922 1.00 92.69 193 ASP A CA 1
ATOM 1556 C C . ASP A 1 193 ? 9.480 14.005 0.221 1.00 92.69 193 ASP A C 1
ATOM 1558 O O . ASP A 1 193 ? 9.405 14.462 1.363 1.00 92.69 193 ASP A O 1
ATOM 1562 N N . PHE A 1 194 ? 9.116 12.752 -0.060 1.00 91.81 194 PHE A N 1
ATOM 1563 C CA . PHE A 1 194 ? 8.546 11.818 0.908 1.00 91.81 194 PHE A CA 1
ATOM 1564 C C . PHE A 1 194 ? 9.493 11.533 2.084 1.00 91.81 194 PHE A C 1
ATOM 1566 O O . PHE A 1 194 ? 9.057 11.479 3.239 1.00 91.81 194 PHE A O 1
ATOM 1573 N N . GLU A 1 195 ? 10.785 11.341 1.805 1.00 91.31 195 GLU A N 1
ATOM 1574 C CA . GLU A 1 195 ? 11.807 11.100 2.828 1.00 91.31 195 GLU A CA 1
ATOM 1575 C C . GLU A 1 195 ? 12.118 12.368 3.631 1.00 91.31 195 GLU A C 1
ATOM 1577 O O . GLU A 1 195 ? 12.192 12.298 4.864 1.00 91.31 195 GLU A O 1
ATOM 1582 N N . ARG A 1 196 ? 12.219 13.524 2.958 1.00 92.38 196 ARG A N 1
ATOM 1583 C CA . ARG A 1 196 ? 12.456 14.833 3.587 1.00 92.38 196 ARG A CA 1
ATOM 1584 C C . ARG A 1 196 ? 11.342 15.227 4.555 1.00 92.38 196 ARG A C 1
ATOM 1586 O O . ARG A 1 196 ? 11.621 15.759 5.623 1.00 92.38 196 ARG A O 1
ATOM 1593 N N . GLU A 1 197 ? 10.093 14.950 4.201 1.00 90.44 197 GLU A N 1
ATOM 1594 C CA . GLU A 1 197 ? 8.919 15.253 5.031 1.00 90.44 197 GLU A CA 1
ATOM 1595 C C . GLU A 1 197 ? 8.610 14.159 6.066 1.00 90.44 197 GLU A C 1
ATOM 1597 O O . GLU A 1 197 ? 7.626 14.250 6.801 1.00 90.44 197 GLU A O 1
ATOM 1602 N N . HIS A 1 198 ? 9.432 13.105 6.133 1.00 87.19 198 HIS A N 1
ATOM 1603 C CA . HIS A 1 198 ? 9.234 11.959 7.021 1.00 87.19 198 HIS A CA 1
ATOM 1604 C C . HIS A 1 198 ? 7.821 11.352 6.932 1.00 87.19 198 HIS A C 1
ATOM 1606 O O . HIS A 1 198 ? 7.281 10.872 7.935 1.00 87.19 198 HIS A O 1
ATOM 1612 N N . ARG A 1 199 ? 7.223 11.336 5.730 1.00 84.94 199 ARG A N 1
ATOM 1613 C CA . ARG A 1 199 ? 5.831 10.895 5.514 1.00 84.94 199 ARG A CA 1
ATOM 1614 C C . ARG A 1 199 ? 5.577 9.455 5.957 1.00 84.94 199 ARG A C 1
ATOM 1616 O O . ARG A 1 199 ? 4.464 9.133 6.354 1.00 84.94 199 ARG A O 1
ATOM 1623 N N . SER A 1 200 ? 6.600 8.600 5.980 1.00 81.19 200 SER A N 1
ATOM 1624 C CA . SER A 1 200 ? 6.501 7.235 6.523 1.00 81.19 200 SER A CA 1
ATOM 1625 C C . SER A 1 200 ? 6.029 7.197 7.982 1.00 81.19 200 SER A C 1
ATOM 1627 O O . SER A 1 200 ? 5.271 6.309 8.361 1.00 81.19 200 SER A O 1
ATOM 1629 N N . LYS A 1 201 ? 6.409 8.184 8.805 1.00 83.44 201 LYS A N 1
ATOM 1630 C CA . LYS A 1 201 ? 5.983 8.264 10.214 1.00 83.44 201 LYS A CA 1
ATOM 1631 C C . LYS A 1 201 ? 4.503 8.613 10.373 1.00 83.44 201 LYS A C 1
ATOM 1633 O O . LYS A 1 201 ? 3.945 8.409 11.444 1.00 83.44 201 LYS A O 1
ATOM 1638 N N . GLN A 1 202 ? 3.869 9.127 9.322 1.00 83.31 202 GLN A N 1
ATOM 1639 C CA . GLN A 1 202 ? 2.456 9.507 9.324 1.00 83.31 202 GLN A CA 1
ATOM 1640 C C . GLN A 1 202 ? 1.535 8.316 9.006 1.00 83.31 202 GLN A C 1
ATOM 1642 O O . GLN A 1 202 ? 0.321 8.486 8.918 1.00 83.31 202 GLN A O 1
ATOM 1647 N N . ASN A 1 203 ? 2.089 7.110 8.827 1.00 87.94 203 ASN A N 1
ATOM 1648 C CA . ASN A 1 203 ? 1.319 5.940 8.431 1.00 87.94 203 ASN A CA 1
ATOM 1649 C C . ASN A 1 203 ? 0.294 5.499 9.497 1.00 87.94 203 ASN A C 1
ATOM 1651 O O . ASN A 1 203 ? 0.619 5.282 10.666 1.00 87.94 203 ASN A O 1
ATOM 1655 N N . ASN A 1 204 ? -0.951 5.291 9.064 1.00 88.81 204 ASN A N 1
ATOM 1656 C CA . ASN A 1 204 ? -2.082 4.909 9.911 1.00 88.81 204 ASN A CA 1
ATOM 1657 C C . ASN A 1 204 ? -2.272 3.396 9.925 1.00 88.81 204 ASN A C 1
ATOM 1659 O O . ASN A 1 204 ? -3.196 2.865 9.306 1.00 88.81 204 ASN A O 1
ATOM 1663 N N . THR A 1 205 ? -1.397 2.682 10.631 1.00 90.56 205 THR A N 1
ATOM 1664 C CA . THR A 1 205 ? -1.442 1.213 10.609 1.00 90.56 205 THR A CA 1
ATOM 1665 C C . THR A 1 205 ? -2.773 0.684 11.151 1.00 90.56 205 THR A C 1
ATOM 1667 O O . THR A 1 205 ? -3.266 1.154 12.176 1.00 90.56 205 THR A O 1
ATOM 1670 N N . TYR A 1 206 ? -3.342 -0.301 10.457 1.00 92.19 206 TYR A N 1
ATOM 1671 C CA . TYR A 1 206 ? -4.623 -0.910 10.800 1.00 92.19 206 TYR A CA 1
ATOM 1672 C C . TYR A 1 206 ? -4.515 -1.776 12.061 1.00 92.19 206 TYR A C 1
ATOM 1674 O O . TYR A 1 206 ? -3.491 -2.426 12.312 1.00 92.19 206 TYR A O 1
ATOM 1682 N N . ILE A 1 207 ? -5.573 -1.778 12.864 1.00 93.25 207 ILE A N 1
ATOM 1683 C CA . ILE A 1 207 ? -5.820 -2.824 13.864 1.00 93.25 207 ILE A CA 1
ATOM 1684 C C . ILE A 1 207 ? -6.653 -3.943 13.222 1.00 93.25 207 ILE A C 1
ATOM 1686 O O . ILE A 1 207 ? -7.298 -3.731 12.193 1.00 93.25 207 ILE A O 1
ATOM 1690 N N . SER A 1 208 ? -6.613 -5.136 13.802 1.00 92.38 208 SER A N 1
ATOM 1691 C CA . SER A 1 208 ? -7.336 -6.297 13.281 1.00 92.38 208 SER A CA 1
ATOM 1692 C C . SER A 1 208 ? -8.849 -6.115 13.359 1.00 92.38 208 SER A C 1
ATOM 1694 O O . SER A 1 208 ? -9.363 -5.387 14.218 1.00 92.38 208 SER A O 1
ATOM 1696 N N . LEU A 1 209 ? -9.576 -6.805 12.477 1.00 91.62 209 LEU A N 1
ATOM 1697 C CA . LEU A 1 209 ? -11.037 -6.742 12.448 1.00 91.62 209 LEU A CA 1
ATOM 1698 C C . LEU A 1 209 ? -11.650 -7.145 13.796 1.00 91.62 209 LEU A C 1
ATOM 1700 O O . LEU A 1 209 ? -12.570 -6.484 14.270 1.00 91.62 209 LEU A O 1
ATOM 1704 N N . GLY A 1 210 ? -11.097 -8.163 14.460 1.00 90.25 210 GLY A N 1
ATOM 1705 C CA . GLY A 1 210 ? -11.599 -8.621 15.757 1.00 90.25 210 GLY A CA 1
ATOM 1706 C C . GLY A 1 210 ? -11.531 -7.557 16.858 1.00 90.25 210 GLY A C 1
ATOM 1707 O O . GLY A 1 210 ? -12.398 -7.534 17.729 1.00 90.25 210 GLY A O 1
ATOM 1708 N N . LEU A 1 211 ? -10.545 -6.653 16.816 1.00 90.38 211 LEU A N 1
ATOM 1709 C CA . LEU A 1 211 ? -10.463 -5.521 17.744 1.00 90.38 211 LEU A CA 1
ATOM 1710 C C . LEU A 1 211 ? -11.493 -4.443 17.405 1.00 90.38 211 LEU A C 1
ATOM 1712 O O . LEU A 1 211 ? -12.146 -3.931 18.311 1.00 90.38 211 LEU A O 1
ATOM 1716 N N . VAL A 1 212 ? -11.685 -4.148 16.116 1.00 91.81 212 VAL A N 1
ATOM 1717 C CA . VAL A 1 212 ? -12.716 -3.203 15.652 1.00 91.81 212 VAL A CA 1
ATOM 1718 C C . VAL A 1 212 ? -14.109 -3.670 16.074 1.00 91.81 212 VAL A C 1
ATOM 1720 O O . VAL A 1 212 ? -14.912 -2.870 16.543 1.00 91.81 212 VAL A O 1
ATOM 1723 N N . GLU A 1 213 ? -14.398 -4.967 15.968 1.00 90.88 213 GLU A N 1
ATOM 1724 C CA . GLU A 1 213 ? -15.688 -5.523 16.382 1.00 90.88 213 GLU A CA 1
ATOM 1725 C C . GLU A 1 213 ? -15.904 -5.509 17.896 1.00 90.88 213 GLU A C 1
ATOM 1727 O O . GLU A 1 213 ? -17.043 -5.386 18.347 1.00 90.88 213 GLU A O 1
ATOM 1732 N N . THR A 1 214 ? -14.840 -5.632 18.690 1.00 89.38 214 THR A N 1
ATOM 1733 C CA . THR A 1 214 ? -14.924 -5.422 20.140 1.00 89.38 214 THR A CA 1
ATOM 1734 C C . THR A 1 214 ? -15.187 -3.952 20.456 1.00 89.38 214 THR A C 1
ATOM 1736 O O . THR A 1 214 ? -16.021 -3.648 21.306 1.00 89.38 214 THR A O 1
ATOM 1739 N N . SER A 1 215 ? -14.529 -3.026 19.756 1.00 88.75 215 SER A N 1
ATOM 1740 C CA . SER A 1 215 ? -14.786 -1.588 19.898 1.00 88.75 215 SER A CA 1
ATOM 1741 C C . SER A 1 215 ? -16.206 -1.205 19.483 1.00 88.75 215 SER A C 1
ATOM 1743 O O . SER A 1 215 ? -16.810 -0.351 20.126 1.00 88.75 215 SER A O 1
ATOM 1745 N N . LEU A 1 216 ? -16.761 -1.863 18.462 1.00 89.81 216 LEU A N 1
ATOM 1746 C CA . LEU A 1 216 ? -18.143 -1.671 18.026 1.00 89.81 216 LEU A CA 1
ATOM 1747 C C . LEU A 1 216 ? -19.147 -2.026 19.131 1.00 89.81 216 LEU A C 1
ATOM 1749 O O . LEU A 1 216 ? -20.056 -1.241 19.394 1.00 89.81 216 LEU A O 1
ATOM 1753 N N . ASP A 1 217 ? -18.959 -3.158 19.813 1.00 88.56 217 ASP A N 1
ATOM 1754 C CA . ASP A 1 217 ? -19.820 -3.556 20.936 1.00 88.56 217 ASP A CA 1
ATOM 1755 C C . ASP A 1 217 ? -19.746 -2.561 22.100 1.00 88.56 217 ASP A C 1
ATOM 1757 O O . ASP A 1 217 ? -20.760 -2.264 22.729 1.00 88.56 217 ASP A O 1
ATOM 1761 N N . LEU A 1 218 ? -18.546 -2.046 22.389 1.00 86.94 218 LEU A N 1
ATOM 1762 C CA . LEU A 1 218 ? -18.328 -1.072 23.461 1.00 86.94 218 LEU A CA 1
ATOM 1763 C C . LEU A 1 218 ? -18.938 0.299 23.137 1.00 86.94 218 LEU A C 1
ATOM 1765 O O . LEU A 1 218 ? -19.414 0.983 24.041 1.00 86.94 218 LEU A O 1
ATOM 1769 N N . ALA A 1 219 ? -18.928 0.703 21.865 1.00 86.56 219 ALA A N 1
ATOM 1770 C CA . ALA A 1 219 ? -19.480 1.980 21.419 1.00 86.56 219 ALA A CA 1
ATOM 1771 C C . ALA A 1 219 ? -21.021 1.984 21.351 1.00 86.56 219 ALA A C 1
ATOM 1773 O O . ALA A 1 219 ? -21.639 3.042 21.516 1.00 86.56 219 ALA A O 1
ATOM 1774 N N . GLY A 1 220 ? -21.650 0.823 21.128 1.00 84.56 220 GLY A N 1
ATOM 1775 C CA . GLY A 1 220 ? -23.107 0.673 21.086 1.00 84.56 220 GLY A CA 1
ATOM 1776 C C . GLY A 1 220 ? -23.772 1.612 20.070 1.00 84.56 220 GLY A C 1
ATOM 1777 O O . GLY A 1 220 ? -23.445 1.606 18.883 1.00 84.56 220 GLY A O 1
ATOM 1778 N N . ASP A 1 221 ? -24.697 2.454 20.534 1.00 80.94 221 ASP A N 1
ATOM 1779 C CA . ASP A 1 221 ? -25.469 3.367 19.677 1.00 80.94 221 ASP A CA 1
ATOM 1780 C C . ASP A 1 221 ? -24.724 4.650 19.269 1.00 80.94 221 ASP A C 1
ATOM 1782 O O . ASP A 1 221 ? -25.248 5.439 18.485 1.00 80.94 221 ASP A O 1
ATOM 1786 N N . ARG A 1 222 ? -23.496 4.876 19.757 1.00 80.69 222 ARG A N 1
ATOM 1787 C CA . ARG A 1 222 ? -22.706 6.086 19.438 1.00 80.69 222 ARG A CA 1
ATOM 1788 C C . ARG A 1 222 ? -22.047 6.056 18.056 1.00 80.69 222 ARG A C 1
ATOM 1790 O O . ARG A 1 222 ? -21.424 7.031 17.655 1.00 80.69 222 ARG A O 1
ATOM 1797 N N . VAL A 1 223 ? -22.176 4.945 17.339 1.00 85.88 223 VAL A N 1
ATOM 1798 C CA . VAL A 1 223 ? -21.498 4.704 16.063 1.00 85.88 223 VAL A CA 1
ATOM 1799 C C . VAL A 1 223 ? -22.219 5.438 14.935 1.00 85.88 223 VAL A C 1
ATOM 1801 O O . VAL A 1 223 ? -23.405 5.197 14.693 1.00 85.88 223 VAL A O 1
ATOM 1804 N N . SER A 1 224 ? -21.493 6.286 14.209 1.00 88.56 224 SER A N 1
ATOM 1805 C CA . SER A 1 224 ? -22.023 7.009 13.053 1.00 88.56 224 SER A CA 1
ATOM 1806 C C . SER A 1 224 ? -22.349 6.071 11.886 1.00 88.56 224 SER A C 1
ATOM 1808 O O . SER A 1 224 ? -21.782 4.984 11.750 1.00 88.56 224 SER A O 1
ATOM 1810 N N . GLU A 1 225 ? -23.252 6.495 11.000 1.00 88.38 225 GLU A N 1
ATOM 1811 C CA . GLU A 1 225 ? -23.590 5.737 9.788 1.00 88.38 225 GLU A CA 1
ATOM 1812 C C . GLU A 1 225 ? -22.349 5.476 8.919 1.00 88.38 225 GLU A C 1
ATOM 1814 O O . GLU A 1 225 ? -22.151 4.368 8.422 1.00 88.38 225 GLU A O 1
ATOM 1819 N N . GLN A 1 226 ? -21.450 6.459 8.838 1.00 89.00 226 GLN A N 1
ATOM 1820 C CA . GLN A 1 226 ? -20.204 6.346 8.090 1.00 89.00 226 GLN A CA 1
ATOM 1821 C C . GLN A 1 226 ? -19.221 5.345 8.720 1.00 89.00 226 GLN A C 1
ATOM 1823 O O . GLN A 1 226 ? -18.614 4.547 8.006 1.00 89.00 226 GLN A O 1
ATOM 1828 N N . GLN A 1 227 ? -19.097 5.328 10.054 1.00 90.81 227 GLN A N 1
ATOM 1829 C CA . GLN A 1 227 ? -18.303 4.318 10.765 1.00 90.81 227 GLN A CA 1
ATOM 1830 C C . GLN A 1 227 ? -18.874 2.912 10.532 1.00 90.81 227 GLN A C 1
ATOM 1832 O O . GLN A 1 227 ? -18.117 1.979 10.271 1.00 90.81 227 GLN A O 1
ATOM 1837 N N . ARG A 1 228 ? -20.206 2.750 10.559 1.00 90.81 228 ARG A N 1
ATOM 1838 C CA . ARG A 1 228 ? -20.855 1.462 10.250 1.00 90.81 228 ARG A CA 1
ATOM 1839 C C . ARG A 1 228 ? -20.557 1.012 8.821 1.00 90.81 228 ARG A C 1
ATOM 1841 O O . ARG A 1 228 ? -20.206 -0.148 8.622 1.00 90.81 228 ARG A O 1
ATOM 1848 N N . ALA A 1 229 ? -20.643 1.922 7.852 1.00 91.75 229 ALA A N 1
ATOM 1849 C CA . ALA A 1 229 ? -20.336 1.633 6.454 1.00 91.75 229 ALA A CA 1
ATOM 1850 C C . ALA A 1 229 ? -18.863 1.229 6.249 1.00 91.75 229 ALA A C 1
ATOM 1852 O O . ALA A 1 229 ? -18.586 0.253 5.549 1.00 91.75 229 ALA A O 1
ATOM 1853 N N . PHE A 1 230 ? -17.922 1.908 6.915 1.00 93.75 230 PHE A N 1
ATOM 1854 C CA . PHE A 1 230 ? -16.509 1.524 6.897 1.00 93.75 230 PHE A CA 1
ATOM 1855 C C . PHE A 1 230 ? -16.278 0.132 7.499 1.00 93.75 230 PHE A C 1
ATOM 1857 O O . PHE A 1 230 ? -15.573 -0.686 6.908 1.00 93.75 230 PHE A O 1
ATOM 1864 N N . ILE A 1 231 ? -16.877 -0.157 8.657 1.00 92.25 231 ILE A N 1
ATOM 1865 C CA . ILE A 1 231 ? -16.730 -1.455 9.329 1.00 92.25 231 ILE A CA 1
ATOM 1866 C C . ILE A 1 231 ? -17.295 -2.575 8.454 1.00 92.25 231 ILE A C 1
ATOM 1868 O O . ILE A 1 231 ? -16.670 -3.626 8.337 1.00 92.25 231 ILE A O 1
ATOM 1872 N N . GLU A 1 232 ? -18.424 -2.347 7.785 1.00 92.19 232 GLU A N 1
ATOM 1873 C CA . GLU A 1 232 ? -18.995 -3.315 6.847 1.00 92.19 232 GLU A CA 1
ATOM 1874 C C . GLU A 1 232 ? -18.080 -3.550 5.636 1.00 92.19 232 GLU A C 1
ATOM 1876 O O . GLU A 1 232 ? -17.828 -4.692 5.247 1.00 92.19 232 GLU A O 1
ATOM 1881 N N . ALA A 1 233 ? -17.478 -2.489 5.092 1.00 92.25 233 ALA A N 1
ATOM 1882 C CA . ALA A 1 233 ? -16.465 -2.622 4.050 1.00 92.25 233 ALA A CA 1
ATOM 1883 C C . ALA A 1 233 ? -15.241 -3.415 4.543 1.00 92.25 233 ALA A C 1
ATOM 1885 O O . ALA A 1 233 ? -14.740 -4.280 3.821 1.00 92.25 233 ALA A O 1
ATOM 1886 N N . TYR A 1 234 ? -14.790 -3.185 5.778 1.00 93.50 234 TYR A N 1
ATOM 1887 C CA . TYR A 1 234 ? -13.666 -3.912 6.368 1.00 93.50 234 TYR A CA 1
ATOM 1888 C C . TYR A 1 234 ? -13.987 -5.388 6.645 1.00 93.50 234 TYR A C 1
ATOM 1890 O O . TYR A 1 234 ? -13.143 -6.259 6.414 1.00 93.50 234 TYR A O 1
ATOM 1898 N N . ARG A 1 235 ? -15.229 -5.691 7.041 1.00 92.38 235 ARG A N 1
ATOM 1899 C CA . ARG A 1 235 ? -15.757 -7.060 7.149 1.00 92.38 235 ARG A CA 1
ATOM 1900 C C . ARG A 1 235 ? -15.816 -7.765 5.803 1.00 92.38 235 ARG A C 1
ATOM 1902 O O . ARG A 1 235 ? -15.415 -8.921 5.720 1.00 92.38 235 ARG A O 1
ATOM 1909 N N . SER A 1 236 ? -16.249 -7.074 4.746 1.00 91.31 236 SER A N 1
ATOM 1910 C CA . SER A 1 236 ? -16.357 -7.654 3.397 1.00 91.31 236 SER A CA 1
ATOM 1911 C C . SER A 1 236 ? -15.015 -8.141 2.837 1.00 91.31 236 SER A C 1
ATOM 1913 O O . SER A 1 236 ? -14.975 -9.037 1.995 1.00 91.31 236 SER A O 1
ATOM 1915 N N . VAL A 1 237 ? -13.909 -7.573 3.328 1.00 90.31 237 VAL A N 1
ATOM 1916 C CA . VAL A 1 237 ? -12.542 -7.980 2.981 1.00 90.31 237 VAL A CA 1
ATOM 1917 C C . VAL A 1 237 ? -11.872 -8.827 4.064 1.00 90.31 237 VAL A C 1
ATOM 1919 O O . VAL A 1 237 ? -10.665 -9.041 3.991 1.00 90.31 237 VAL A O 1
ATOM 1922 N N . GLU A 1 238 ? -12.629 -9.301 5.057 1.00 88.19 238 GLU A N 1
ATOM 1923 C CA . GLU A 1 238 ? -12.157 -10.151 6.159 1.00 88.19 238 GLU A CA 1
ATOM 1924 C C . GLU A 1 238 ? -10.965 -9.547 6.922 1.00 88.19 238 GLU A C 1
ATOM 1926 O O . GLU A 1 238 ? -10.028 -10.251 7.287 1.00 88.19 238 GLU A O 1
ATOM 1931 N N . GLY A 1 239 ? -10.954 -8.224 7.113 1.00 87.00 239 GLY A N 1
ATOM 1932 C CA . GLY A 1 239 ? -9.847 -7.535 7.783 1.00 87.00 239 GLY A CA 1
ATOM 1933 C C . GLY A 1 239 ? -8.601 -7.320 6.911 1.00 87.00 239 GLY A C 1
ATOM 1934 O O . GLY A 1 239 ? -7.657 -6.637 7.306 1.00 87.00 239 GLY A O 1
ATOM 1935 N N . GLN A 1 240 ? -8.589 -7.808 5.665 1.00 89.50 240 GLN A N 1
ATOM 1936 C CA . GLN A 1 240 ? -7.469 -7.608 4.744 1.00 89.50 240 GLN A CA 1
ATOM 1937 C C . GLN A 1 240 ? -7.444 -6.170 4.210 1.00 89.50 240 GLN A C 1
ATOM 1939 O O . GLN A 1 240 ? -7.864 -5.883 3.088 1.00 89.50 240 GLN A O 1
ATOM 1944 N N . TYR A 1 241 ? -6.889 -5.250 5.003 1.00 88.06 241 TYR A N 1
ATOM 1945 C CA . TYR A 1 241 ? -6.887 -3.806 4.734 1.00 88.06 241 TYR A CA 1
ATOM 1946 C C . TYR A 1 241 ? -6.325 -3.416 3.356 1.00 88.06 241 TYR A C 1
ATOM 1948 O O . TYR A 1 241 ? -6.722 -2.407 2.781 1.00 88.06 241 TYR A O 1
ATOM 1956 N N . LYS A 1 242 ? -5.422 -4.217 2.775 1.00 91.12 242 LYS A N 1
ATOM 1957 C CA . LYS A 1 242 ? -4.883 -3.970 1.425 1.00 91.12 242 LYS A CA 1
ATOM 1958 C C . LYS A 1 242 ? -5.968 -4.021 0.349 1.00 91.12 242 LYS A C 1
ATOM 1960 O O . LYS A 1 242 ? -5.865 -3.280 -0.625 1.00 91.12 242 LYS A O 1
ATOM 1965 N N . ARG A 1 243 ? -7.008 -4.836 0.540 1.00 90.12 243 ARG A N 1
ATOM 1966 C CA . ARG A 1 243 ? -8.138 -4.954 -0.388 1.00 90.12 243 ARG A CA 1
ATOM 1967 C C . ARG A 1 243 ? -9.054 -3.734 -0.349 1.00 90.12 243 ARG A C 1
ATOM 1969 O O . ARG A 1 243 ? -9.674 -3.430 -1.362 1.00 90.12 243 ARG A O 1
ATOM 1976 N N . LEU A 1 244 ? -9.062 -2.960 0.746 1.00 90.12 244 LEU A N 1
ATOM 1977 C CA . LEU A 1 244 ? -9.821 -1.700 0.833 1.00 90.12 244 LEU A CA 1
ATOM 1978 C C . LEU A 1 244 ? -9.422 -0.687 -0.248 1.00 90.12 244 LEU A C 1
ATOM 1980 O O . LEU A 1 244 ? -10.215 0.179 -0.596 1.00 90.12 244 LEU A O 1
ATOM 1984 N N . ARG A 1 245 ? -8.233 -0.840 -0.842 1.00 89.62 245 ARG A N 1
ATOM 1985 C CA . ARG A 1 245 ? -7.751 -0.026 -1.968 1.00 89.62 245 ARG A CA 1
ATOM 1986 C C . ARG A 1 245 ? -8.577 -0.173 -3.243 1.00 89.62 245 ARG A C 1
ATOM 1988 O O . ARG A 1 245 ? -8.398 0.629 -4.156 1.00 89.62 245 ARG A O 1
ATOM 1995 N N . THR A 1 246 ? -9.425 -1.197 -3.326 1.00 87.12 246 THR A N 1
ATOM 1996 C CA . THR A 1 246 ? -10.318 -1.457 -4.464 1.00 87.12 246 THR A CA 1
ATOM 1997 C C . THR A 1 246 ? -11.799 -1.402 -4.083 1.00 87.12 246 THR A C 1
ATOM 1999 O O . THR A 1 246 ? -12.651 -1.372 -4.969 1.00 87.12 246 THR A O 1
ATOM 2002 N N . VAL A 1 247 ? -12.122 -1.323 -2.786 1.00 88.69 247 VAL A N 1
ATOM 2003 C CA . VAL A 1 247 ? -13.503 -1.195 -2.306 1.00 88.69 247 VAL A CA 1
ATOM 2004 C C . VAL A 1 247 ? -13.907 0.274 -2.331 1.00 88.69 247 VAL A C 1
ATOM 2006 O O . VAL A 1 247 ? -13.343 1.101 -1.610 1.00 88.69 247 VAL A O 1
ATOM 2009 N N . ARG A 1 248 ? -14.891 0.596 -3.173 1.00 88.31 248 ARG A N 1
ATOM 2010 C CA . ARG A 1 248 ? -15.454 1.944 -3.289 1.00 88.31 248 ARG A CA 1
ATOM 2011 C C . ARG A 1 248 ? -16.324 2.263 -2.070 1.00 88.31 248 ARG A C 1
ATOM 2013 O O . ARG A 1 248 ? -17.108 1.423 -1.635 1.00 88.31 248 ARG A O 1
ATOM 2020 N N . GLY A 1 249 ? -16.156 3.465 -1.537 1.00 83.81 249 GLY A N 1
ATOM 2021 C CA . GLY A 1 249 ? -17.024 4.077 -0.541 1.00 83.81 249 GLY A CA 1
ATOM 2022 C C . GLY A 1 249 ? -17.852 5.189 -1.179 1.00 83.81 249 GLY A C 1
ATOM 2023 O O . GLY A 1 249 ? -18.457 4.995 -2.234 1.00 83.81 249 GLY A O 1
ATOM 2024 N N . GLU A 1 250 ? -17.868 6.353 -0.540 1.00 78.25 250 GLU A N 1
ATOM 2025 C CA . GLU A 1 250 ? -18.580 7.540 -1.017 1.00 78.25 250 GLU A CA 1
ATOM 2026 C C . GLU A 1 250 ? -17.904 8.166 -2.253 1.00 78.25 250 GLU A C 1
ATOM 2028 O O . GLU A 1 250 ? -16.678 8.205 -2.359 1.00 78.25 250 GLU A O 1
ATOM 2033 N N . GLU A 1 251 ? -18.722 8.658 -3.190 1.00 70.50 251 GLU A N 1
ATOM 2034 C CA . GLU A 1 251 ? -18.304 9.491 -4.334 1.00 70.50 251 GLU A CA 1
ATOM 2035 C C . GLU A 1 251 ? -17.125 8.940 -5.169 1.00 70.50 251 GLU A C 1
ATOM 2037 O O . GLU A 1 251 ? -16.242 9.681 -5.591 1.00 70.50 251 GLU A O 1
ATOM 2042 N N . ASP A 1 252 ? -17.115 7.627 -5.437 1.00 78.75 252 ASP A N 1
ATOM 2043 C CA . ASP A 1 252 ? -16.077 6.926 -6.227 1.00 78.75 252 ASP A CA 1
ATOM 2044 C C . ASP A 1 252 ? -14.677 6.883 -5.575 1.00 78.75 252 ASP A C 1
ATOM 2046 O O . ASP A 1 252 ? -13.696 6.452 -6.185 1.00 78.75 252 ASP A O 1
ATOM 2050 N N . ILE A 1 253 ? -14.575 7.276 -4.304 1.00 88.00 253 ILE A N 1
ATOM 2051 C CA . ILE A 1 253 ? -13.344 7.225 -3.512 1.00 88.00 253 ILE A CA 1
ATOM 2052 C C . ILE A 1 253 ? -13.282 5.894 -2.759 1.00 88.00 253 ILE A C 1
ATOM 2054 O O . ILE A 1 253 ? -14.294 5.356 -2.321 1.00 88.00 253 ILE A O 1
ATOM 2058 N N . THR A 1 254 ? -12.089 5.323 -2.605 1.00 91.56 254 THR A N 1
ATOM 2059 C CA . THR A 1 254 ? -11.905 4.051 -1.894 1.00 91.56 254 THR A CA 1
ATOM 2060 C C . THR A 1 254 ? -11.823 4.243 -0.378 1.00 91.56 254 THR A C 1
ATOM 2062 O O . THR A 1 254 ? -11.381 5.288 0.111 1.00 91.56 254 THR A O 1
ATOM 2065 N N . TRP A 1 255 ? -12.241 3.229 0.386 1.00 92.38 255 TRP A N 1
ATOM 2066 C CA . TRP A 1 255 ? -12.340 3.325 1.850 1.00 92.38 255 TRP A CA 1
ATOM 2067 C C . TRP A 1 255 ? -11.008 3.604 2.555 1.00 92.38 255 TRP A C 1
ATOM 2069 O O . TRP A 1 255 ? -11.006 4.248 3.602 1.00 92.38 255 TRP A O 1
ATOM 2079 N N . ASP A 1 256 ? -9.874 3.186 1.981 1.00 91.75 256 ASP A N 1
ATOM 2080 C CA . ASP A 1 256 ? -8.544 3.515 2.513 1.00 91.75 256 ASP A CA 1
ATOM 2081 C C . ASP A 1 256 ? -8.271 5.031 2.511 1.00 91.75 256 ASP A C 1
ATOM 2083 O O . ASP A 1 256 ? -7.690 5.556 3.461 1.00 91.75 256 ASP A O 1
ATOM 2087 N N . ILE A 1 257 ? -8.740 5.749 1.485 1.00 92.00 257 ILE A N 1
ATOM 2088 C CA . ILE A 1 257 ? -8.593 7.207 1.375 1.00 92.00 257 ILE A CA 1
ATOM 2089 C C . ILE A 1 257 ? -9.554 7.915 2.333 1.00 92.00 257 ILE A C 1
ATOM 2091 O O . ILE A 1 257 ? -9.135 8.824 3.050 1.00 92.00 257 ILE A O 1
ATOM 2095 N N . ILE A 1 258 ? -10.827 7.497 2.367 1.00 91.50 258 ILE A N 1
ATOM 2096 C CA . ILE A 1 258 ? -11.848 8.084 3.255 1.00 91.50 258 ILE A CA 1
ATOM 2097 C C . ILE A 1 258 ? -11.384 7.984 4.709 1.00 91.50 258 ILE A C 1
ATOM 2099 O O . ILE A 1 258 ? -11.318 8.993 5.410 1.00 91.50 258 ILE A O 1
ATOM 2103 N N . ARG A 1 259 ? -10.951 6.788 5.127 1.00 93.50 259 ARG A N 1
ATOM 2104 C CA . ARG A 1 259 ? -10.390 6.545 6.459 1.00 93.50 259 ARG A CA 1
ATOM 2105 C C . ARG A 1 259 ? -9.242 7.502 6.771 1.00 93.50 259 ARG A C 1
ATOM 2107 O O . ARG A 1 259 ? -9.236 8.115 7.831 1.00 93.50 259 ARG A O 1
ATOM 2114 N N . ASN A 1 260 ? -8.265 7.641 5.876 1.00 92.31 260 ASN A N 1
ATOM 2115 C CA . ASN A 1 260 ? -7.099 8.487 6.138 1.00 92.31 260 ASN A CA 1
ATOM 2116 C C . ASN A 1 260 ? -7.445 9.977 6.247 1.00 92.31 260 ASN A C 1
ATOM 2118 O O . ASN A 1 260 ? -6.828 10.667 7.057 1.00 92.31 260 ASN A O 1
ATOM 2122 N N . ARG A 1 261 ? -8.444 10.462 5.497 1.00 91.31 261 ARG A N 1
ATOM 2123 C CA . ARG A 1 261 ? -8.955 11.836 5.637 1.00 91.31 261 ARG A CA 1
ATOM 2124 C C . ARG A 1 261 ? -9.598 12.056 7.003 1.00 91.31 261 ARG A C 1
ATOM 2126 O O . ARG A 1 261 ? -9.225 12.993 7.700 1.00 91.31 261 ARG A O 1
ATOM 2133 N N . VAL A 1 262 ? -10.489 11.154 7.414 1.00 91.38 262 VAL A N 1
ATOM 2134 C CA . VAL A 1 262 ? -11.164 11.243 8.718 1.00 91.38 262 VAL A CA 1
ATOM 2135 C C . VAL A 1 262 ? -10.156 11.144 9.866 1.00 91.38 262 VAL A C 1
ATOM 2137 O O . VAL A 1 262 ? -10.203 11.931 10.809 1.00 91.38 262 VAL A O 1
ATOM 2140 N N . LEU A 1 263 ? -9.191 10.224 9.770 1.00 90.69 263 LEU A N 1
ATOM 2141 C CA . LEU A 1 263 ? -8.145 10.072 10.781 1.00 90.69 263 LEU A CA 1
ATOM 2142 C C . LEU A 1 263 ? -7.227 11.292 10.878 1.00 90.69 263 LEU A C 1
ATOM 2144 O O . LEU A 1 263 ? -6.752 11.576 11.973 1.00 90.69 263 LEU A O 1
ATOM 2148 N N . ALA A 1 264 ? -6.967 12.007 9.781 1.00 89.56 264 ALA A N 1
ATOM 2149 C CA . ALA A 1 264 ? -6.198 13.248 9.835 1.00 89.56 264 ALA A CA 1
ATOM 2150 C C . ALA A 1 264 ? -6.903 14.289 10.721 1.00 89.56 264 ALA A C 1
ATOM 2152 O O . ALA A 1 264 ? -6.293 14.812 11.647 1.00 89.56 264 ALA A O 1
ATOM 2153 N N . GLU A 1 265 ? -8.210 14.490 10.529 1.00 89.38 265 GLU A N 1
ATOM 2154 C CA . GLU A 1 265 ? -8.992 15.404 11.369 1.00 89.38 265 GLU A CA 1
ATOM 2155 C C . GLU A 1 265 ? -9.099 14.938 12.827 1.00 89.38 265 GLU A C 1
ATOM 2157 O O . GLU A 1 265 ? -9.051 15.752 13.748 1.00 89.38 265 GLU A O 1
ATOM 2162 N N . MET A 1 266 ? -9.278 13.632 13.058 1.00 87.06 266 MET A N 1
ATOM 2163 C CA . MET A 1 266 ? -9.401 13.079 14.412 1.00 87.06 266 MET A CA 1
ATOM 2164 C C . MET A 1 266 ? -8.098 13.187 15.202 1.00 87.06 266 MET A C 1
ATOM 2166 O O . MET A 1 266 ? -8.131 13.477 16.394 1.00 87.06 266 MET A O 1
ATOM 2170 N N . LYS A 1 267 ? -6.950 12.989 14.550 1.00 85.75 267 LYS A N 1
ATOM 2171 C CA . LYS A 1 267 ? -5.641 13.136 15.197 1.00 85.75 267 LYS A CA 1
ATOM 2172 C C . LYS A 1 267 ? -5.400 14.552 15.688 1.00 85.75 267 LYS A C 1
ATOM 2174 O O . LYS A 1 267 ? -4.903 14.713 16.795 1.00 85.75 267 LYS A O 1
ATOM 2179 N N . ASP A 1 268 ? -5.786 15.546 14.897 1.00 85.19 268 ASP A N 1
ATOM 2180 C CA . ASP A 1 268 ? -5.656 16.945 15.294 1.00 85.19 268 ASP A CA 1
ATOM 2181 C C . ASP A 1 268 ? -6.606 17.277 16.456 1.00 85.19 268 ASP A C 1
ATOM 2183 O O . ASP A 1 268 ? -6.231 17.993 17.382 1.00 85.19 268 ASP A O 1
ATOM 2187 N N . LYS A 1 269 ? -7.821 16.707 16.457 1.00 84.56 269 LYS A N 1
ATOM 2188 C CA . LYS A 1 269 ? -8.818 16.900 17.527 1.00 84.56 269 LYS A CA 1
ATOM 2189 C C . LYS A 1 269 ? -8.431 16.227 18.849 1.00 84.56 269 LYS A C 1
ATOM 2191 O O . LYS A 1 269 ? -8.717 16.779 19.908 1.00 84.56 269 LYS A O 1
ATOM 2196 N N . TYR A 1 270 ? -7.812 15.047 18.801 1.00 84.25 270 TYR A N 1
ATOM 2197 C CA . TYR A 1 270 ? -7.528 14.221 19.983 1.00 84.25 270 TYR A CA 1
ATOM 2198 C C . TYR A 1 270 ? -6.043 14.162 20.365 1.00 84.25 270 TYR A C 1
ATOM 2200 O O . TYR A 1 270 ? -5.659 13.301 21.154 1.00 84.25 270 TYR A O 1
ATOM 2208 N N . ALA A 1 271 ? -5.209 15.065 19.837 1.00 79.12 271 ALA A N 1
ATOM 2209 C CA . ALA A 1 271 ? -3.755 15.048 20.025 1.00 79.12 271 ALA A CA 1
ATOM 2210 C C . ALA A 1 271 ? -3.315 14.998 21.502 1.00 79.12 271 ALA A C 1
ATOM 2212 O O . ALA A 1 271 ? -2.372 14.282 21.834 1.00 79.12 271 ALA A O 1
ATOM 2213 N N . ASP A 1 272 ? -4.028 15.707 22.383 1.00 80.88 272 ASP A N 1
ATOM 2214 C CA . ASP A 1 272 ? -3.687 15.847 23.806 1.00 80.88 272 ASP A CA 1
ATOM 2215 C C . ASP A 1 272 ? -4.618 15.054 24.744 1.00 80.88 272 ASP A C 1
ATOM 2217 O O . ASP A 1 272 ? -4.552 15.184 25.971 1.00 80.88 272 ASP A O 1
ATOM 2221 N N . VAL A 1 273 ? -5.520 14.238 24.188 1.00 85.56 273 VAL A N 1
ATOM 2222 C CA . VAL A 1 273 ? -6.525 13.513 24.974 1.00 85.56 273 VAL A CA 1
ATOM 2223 C C . VAL A 1 273 ? -5.947 12.195 25.487 1.00 85.56 273 VAL A C 1
ATOM 2225 O O . VAL A 1 273 ? -5.307 11.439 24.758 1.00 85.56 273 VAL A O 1
ATOM 2228 N N . LYS A 1 274 ? -6.204 11.881 26.763 1.00 86.69 274 LYS A N 1
ATOM 2229 C CA . LYS A 1 274 ? -5.891 10.558 27.316 1.00 86.69 274 LYS A CA 1
ATOM 2230 C C . LYS A 1 274 ? -6.776 9.507 26.648 1.00 86.69 274 LYS A C 1
ATOM 2232 O O . LYS A 1 274 ? -7.998 9.601 26.694 1.00 86.69 274 LYS A O 1
ATOM 2237 N N . LEU A 1 275 ? -6.148 8.495 26.058 1.00 87.50 275 LEU A N 1
ATOM 2238 C CA . LEU A 1 275 ? -6.842 7.461 25.283 1.00 87.50 275 LEU A CA 1
ATOM 2239 C C . LEU A 1 275 ? -7.369 6.304 26.132 1.00 87.50 275 LEU A C 1
ATOM 2241 O O . LEU A 1 275 ? -8.269 5.585 25.716 1.00 87.50 275 LEU A O 1
ATOM 2245 N N . PHE A 1 276 ? -6.833 6.150 27.339 1.00 87.88 276 PHE A N 1
ATOM 2246 C CA . PHE A 1 276 ? -7.287 5.165 28.307 1.00 87.88 276 PHE A CA 1
ATOM 2247 C C . PHE A 1 276 ? -7.646 5.852 29.617 1.00 87.88 276 PHE A C 1
ATOM 2249 O O . PHE A 1 276 ? -6.967 6.799 30.034 1.00 87.88 276 PHE A O 1
ATOM 2256 N N . ASP A 1 277 ? -8.702 5.361 30.253 1.00 87.38 277 ASP A N 1
ATOM 2257 C CA . ASP A 1 277 ? -9.081 5.761 31.601 1.00 87.38 277 ASP A CA 1
ATOM 2258 C C . ASP A 1 277 ? -8.215 5.068 32.674 1.00 87.38 277 ASP A C 1
ATOM 2260 O O . ASP A 1 277 ? -7.264 4.336 32.381 1.00 87.38 277 ASP A O 1
ATOM 2264 N N . GLU A 1 278 ? -8.519 5.336 33.944 1.00 85.06 278 GLU A N 1
ATOM 2265 C CA . GLU A 1 278 ? -7.821 4.749 35.098 1.00 85.06 278 GLU A CA 1
ATOM 2266 C C . GLU A 1 278 ? -8.084 3.239 35.259 1.00 85.06 278 GLU A C 1
ATOM 2268 O O . GLU A 1 278 ? -7.347 2.561 35.973 1.00 85.06 278 GLU A O 1
ATOM 2273 N N . GLU A 1 279 ? -9.097 2.703 34.572 1.00 82.12 279 GLU A N 1
ATOM 2274 C CA . GLU A 1 279 ? -9.455 1.282 34.546 1.00 82.12 279 GLU A CA 1
ATOM 2275 C C . GLU A 1 279 ? -8.912 0.565 33.298 1.00 82.12 279 GLU A C 1
ATOM 2277 O O . GLU A 1 279 ? -9.322 -0.564 33.008 1.00 82.12 279 GLU A O 1
ATOM 2282 N N . ASP A 1 280 ? -7.987 1.198 32.564 1.00 83.50 280 ASP A N 1
ATOM 2283 C CA . ASP A 1 280 ? -7.388 0.666 31.336 1.00 83.50 280 ASP A CA 1
ATOM 2284 C C . ASP A 1 280 ? -8.418 0.409 30.207 1.00 83.50 280 ASP A C 1
ATOM 2286 O O . ASP A 1 280 ? -8.176 -0.374 29.280 1.00 83.50 280 ASP A O 1
ATOM 2290 N N . LYS A 1 281 ? -9.567 1.093 30.236 1.00 85.00 281 LYS A N 1
ATOM 2291 C CA . LYS A 1 281 ? -10.579 1.045 29.173 1.00 85.00 281 LYS A CA 1
ATOM 2292 C C . LYS A 1 281 ? -10.377 2.195 28.181 1.00 85.00 281 LYS A C 1
ATOM 2294 O O . LYS A 1 281 ? -9.993 3.293 28.590 1.00 85.00 281 LYS A O 1
ATOM 2299 N N . PRO A 1 282 ? -10.640 1.973 26.879 1.00 88.56 282 PRO A N 1
ATOM 2300 C CA . PRO A 1 282 ? -10.598 3.041 25.887 1.00 88.56 282 PRO A CA 1
ATOM 2301 C C . PRO A 1 282 ? -11.596 4.153 26.229 1.00 88.56 282 PRO A C 1
ATOM 2303 O O . PRO A 1 282 ? -12.769 3.875 26.493 1.00 88.56 282 PRO A O 1
ATOM 2306 N N . THR A 1 283 ? -11.147 5.405 26.193 1.00 90.06 283 THR A N 1
ATOM 2307 C CA . THR A 1 283 ? -12.031 6.572 26.317 1.00 90.06 283 THR A CA 1
ATOM 2308 C C . THR A 1 283 ? -12.950 6.693 25.095 1.00 90.06 283 THR A C 1
ATOM 2310 O O . THR A 1 283 ? -12.677 6.075 24.062 1.00 90.06 283 THR A O 1
ATOM 2313 N N . PRO A 1 284 ? -14.047 7.473 25.158 1.00 87.44 284 PRO A N 1
ATOM 2314 C CA . PRO A 1 284 ? -14.917 7.693 24.001 1.00 87.44 284 PRO A CA 1
ATOM 2315 C C . PRO A 1 284 ? -14.158 8.174 22.755 1.00 87.44 284 PRO A C 1
ATOM 2317 O O . PRO A 1 284 ? -14.398 7.677 21.658 1.00 87.44 284 PRO A O 1
ATOM 2320 N N . GLU A 1 285 ? -13.182 9.062 22.935 1.00 89.38 285 GLU A N 1
ATOM 2321 C CA . GLU A 1 285 ? -12.336 9.592 21.864 1.00 89.38 285 GLU A CA 1
ATOM 2322 C C . GLU A 1 285 ? -11.430 8.505 21.267 1.00 89.38 285 GLU A C 1
ATOM 2324 O O . GLU A 1 285 ? -11.182 8.465 20.059 1.00 89.38 285 GLU A O 1
ATOM 2329 N N . HIS A 1 286 ? -10.948 7.576 22.100 1.00 90.00 286 HIS A N 1
ATOM 2330 C CA . HIS A 1 286 ? -10.185 6.431 21.615 1.00 90.00 286 HIS A CA 1
ATOM 2331 C C . HIS A 1 286 ? -11.067 5.416 20.894 1.00 90.00 286 HIS A C 1
ATOM 2333 O O . HIS A 1 286 ? -10.661 4.902 19.852 1.00 90.00 286 HIS A O 1
ATOM 2339 N N . LEU A 1 287 ? -12.281 5.164 21.395 1.00 89.12 287 LEU A N 1
ATOM 2340 C CA . LEU A 1 287 ? -13.268 4.317 20.725 1.00 89.12 287 LEU A CA 1
ATOM 2341 C C . LEU A 1 287 ? -13.579 4.837 19.319 1.00 89.12 287 LEU A C 1
ATOM 2343 O O . LEU A 1 287 ? -13.585 4.038 18.385 1.00 89.12 287 LEU A O 1
ATOM 2347 N N . ASP A 1 288 ? -13.726 6.150 19.138 1.00 90.25 288 ASP A N 1
ATOM 2348 C CA . ASP A 1 288 ? -13.951 6.746 17.817 1.00 90.25 288 ASP A CA 1
ATOM 2349 C C . ASP A 1 288 ? -12.817 6.437 16.829 1.00 90.25 288 ASP A C 1
ATOM 2351 O O . ASP A 1 288 ? -13.079 6.073 15.679 1.00 90.25 288 ASP A O 1
ATOM 2355 N N . MET A 1 289 ? -11.557 6.495 17.276 1.00 91.25 289 MET A N 1
ATOM 2356 C CA . MET A 1 289 ? -10.406 6.100 16.452 1.00 91.25 289 MET A CA 1
ATOM 2357 C C . MET A 1 289 ? -10.368 4.591 16.176 1.00 91.25 289 MET A C 1
ATOM 2359 O O . MET A 1 289 ? -10.051 4.168 15.058 1.00 91.25 289 MET A O 1
ATOM 2363 N N . LEU A 1 290 ? -10.717 3.770 17.170 1.00 92.25 290 LEU A N 1
ATOM 2364 C CA . LEU A 1 290 ? -10.734 2.312 17.046 1.00 92.25 290 LEU A CA 1
ATOM 2365 C C . LEU A 1 290 ? -11.793 1.830 16.048 1.00 92.25 290 LEU A C 1
ATOM 2367 O O . LEU A 1 290 ? -11.532 0.885 15.302 1.00 92.25 290 LEU A O 1
ATOM 2371 N N . LEU A 1 291 ? -12.944 2.504 15.972 1.00 93.06 291 LEU A N 1
ATOM 2372 C CA . LEU A 1 291 ? -13.984 2.233 14.971 1.00 93.06 291 LEU A CA 1
ATOM 2373 C C . LEU A 1 291 ? -13.484 2.467 13.536 1.00 93.06 291 LEU A C 1
ATOM 2375 O O . LEU A 1 291 ? -13.910 1.777 12.613 1.00 93.06 291 LEU A O 1
ATOM 2379 N N . TRP A 1 292 ? -12.508 3.359 13.354 1.00 94.19 292 TRP A N 1
ATOM 2380 C CA . TRP A 1 292 ? -11.779 3.562 12.096 1.00 94.19 292 TRP A CA 1
ATOM 2381 C C . TRP A 1 292 ? -10.564 2.640 11.936 1.00 94.19 292 TRP A C 1
ATOM 2383 O O . TRP A 1 292 ? -9.652 2.909 11.151 1.00 94.19 292 TRP A O 1
ATOM 2393 N N . ALA A 1 293 ? -10.524 1.536 12.680 1.00 93.88 293 ALA A N 1
ATOM 2394 C CA . ALA A 1 293 ? -9.429 0.579 12.698 1.00 93.88 293 ALA A CA 1
ATOM 2395 C C . ALA A 1 293 ? -8.055 1.219 12.982 1.00 93.88 293 ALA A C 1
ATOM 2397 O O . ALA A 1 293 ? -7.047 0.818 12.390 1.00 93.88 293 ALA A O 1
ATOM 2398 N N . TYR A 1 294 ? -7.991 2.241 13.839 1.00 94.00 294 TYR A N 1
ATOM 2399 C CA . TYR A 1 294 ? -6.754 2.950 14.163 1.00 94.00 294 TYR A CA 1
ATOM 2400 C C . TYR A 1 294 ? -6.573 3.148 15.668 1.00 94.00 294 TYR A C 1
ATOM 2402 O O . TYR A 1 294 ? -7.512 3.362 16.422 1.00 94.00 294 TYR A O 1
ATOM 2410 N N . SER A 1 295 ? -5.319 3.097 16.104 1.00 89.94 295 SER A N 1
ATOM 2411 C CA . SER A 1 295 ? -4.909 3.521 17.437 1.00 89.94 295 SER A CA 1
ATOM 2412 C C . SER A 1 295 ? -3.443 3.948 17.381 1.00 89.94 295 SER A C 1
ATOM 2414 O O . SER A 1 295 ? -2.653 3.255 16.733 1.00 89.94 295 SER A O 1
ATOM 2416 N N . PRO A 1 296 ? -3.036 5.035 18.053 1.00 87.38 296 PRO A N 1
ATOM 2417 C CA . PRO A 1 296 ? -1.619 5.336 18.251 1.00 87.38 296 PRO A CA 1
ATOM 2418 C C . PRO A 1 296 ? -0.960 4.364 19.252 1.00 87.38 296 PRO A C 1
ATOM 2420 O O . PRO A 1 296 ? 0.223 4.063 19.123 1.00 87.38 296 PRO A O 1
ATOM 2423 N N . GLU A 1 297 ? -1.726 3.781 20.181 1.00 86.81 297 GLU A N 1
ATOM 2424 C CA . GLU A 1 297 ? -1.262 2.825 21.201 1.00 86.81 297 GLU A CA 1
ATOM 2425 C C . GLU A 1 297 ? -1.680 1.376 20.864 1.00 86.81 297 GLU A C 1
ATOM 2427 O O . GLU A 1 297 ? -2.328 0.683 21.652 1.00 86.81 297 GLU A O 1
ATOM 2432 N N . ARG A 1 298 ? -1.340 0.892 19.659 1.00 86.50 298 ARG A N 1
ATOM 2433 C CA . ARG A 1 298 ? -1.797 -0.421 19.133 1.00 86.50 298 ARG A CA 1
ATOM 2434 C C . ARG A 1 298 ? -1.457 -1.602 20.041 1.00 86.50 298 ARG A C 1
ATOM 2436 O O . ARG A 1 298 ? -2.289 -2.482 20.238 1.00 86.50 298 ARG A O 1
ATOM 2443 N N . GLU A 1 299 ? -0.246 -1.632 20.591 1.00 85.62 299 GLU A N 1
ATOM 2444 C CA . GLU A 1 299 ? 0.197 -2.726 21.464 1.00 85.62 299 GLU A CA 1
ATOM 2445 C C . GLU A 1 299 ? -0.604 -2.778 22.766 1.00 85.62 299 GLU A C 1
ATOM 2447 O O . GLU A 1 299 ? -0.959 -3.859 23.238 1.00 85.62 299 GLU A O 1
ATOM 2452 N N . ARG A 1 300 ? -0.948 -1.609 23.314 1.00 86.12 300 ARG A N 1
ATOM 2453 C CA . ARG A 1 300 ? -1.759 -1.506 24.525 1.00 86.12 300 ARG A CA 1
ATOM 2454 C C . ARG A 1 300 ? -3.195 -1.949 24.262 1.00 86.12 300 ARG A C 1
ATOM 2456 O O . ARG A 1 300 ? -3.712 -2.766 25.017 1.00 86.12 300 ARG A O 1
ATOM 2463 N N . VAL A 1 301 ? -3.785 -1.520 23.142 1.00 85.81 301 VAL A N 1
ATOM 2464 C CA . VAL A 1 301 ? -5.105 -1.993 22.679 1.00 85.81 301 VAL A CA 1
ATOM 2465 C C . VAL A 1 301 ? -5.116 -3.513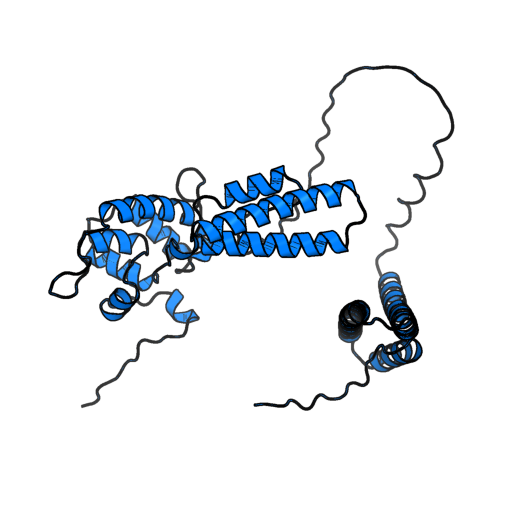 22.551 1.00 85.81 301 VAL A C 1
ATOM 2467 O O . VAL A 1 301 ? -5.984 -4.168 23.117 1.00 85.81 301 VAL A O 1
ATOM 2470 N N . ARG A 1 302 ? -4.113 -4.090 21.879 1.00 85.69 302 ARG A N 1
ATOM 2471 C CA . ARG A 1 302 ? -4.008 -5.541 21.680 1.00 85.69 302 ARG A CA 1
ATOM 2472 C C . ARG A 1 302 ? -3.888 -6.321 22.994 1.00 85.69 302 ARG A C 1
ATOM 2474 O O . ARG A 1 302 ? -4.328 -7.463 23.069 1.00 85.69 302 ARG A O 1
ATOM 2481 N N . LYS A 1 303 ? -3.267 -5.734 24.020 1.00 84.69 303 LYS A N 1
ATOM 2482 C CA . LYS A 1 303 ? -3.071 -6.373 25.329 1.00 84.69 303 LYS A CA 1
ATOM 2483 C C . LYS A 1 303 ? -4.297 -6.260 26.238 1.00 84.69 303 LYS A C 1
ATOM 2485 O O . LYS A 1 303 ? -4.564 -7.188 26.997 1.00 84.69 303 LYS A O 1
ATOM 2490 N N . LEU A 1 304 ? -4.988 -5.122 26.200 1.00 83.38 304 LEU A N 1
ATOM 2491 C CA . LEU A 1 304 ? -6.092 -4.808 27.111 1.00 83.38 304 LEU A CA 1
ATOM 2492 C C . LEU A 1 304 ? -7.450 -5.255 26.567 1.00 83.38 304 LEU A C 1
ATOM 2494 O O . LEU A 1 304 ? -8.312 -5.681 27.335 1.00 83.38 304 LEU A O 1
ATOM 2498 N N . MET A 1 305 ? -7.647 -5.197 25.250 1.00 81.00 305 MET A N 1
ATOM 2499 C CA . MET A 1 305 ? -8.911 -5.572 24.626 1.00 81.00 305 MET A CA 1
ATOM 2500 C C . MET A 1 305 ? -8.918 -7.049 24.240 1.00 81.00 305 MET A C 1
ATOM 2502 O O . MET A 1 305 ? -7.956 -7.580 23.689 1.00 81.00 305 MET A O 1
ATOM 2506 N N . ARG A 1 306 ? -10.043 -7.721 24.505 1.00 81.56 306 ARG A N 1
ATOM 2507 C CA . ARG A 1 306 ? -10.279 -9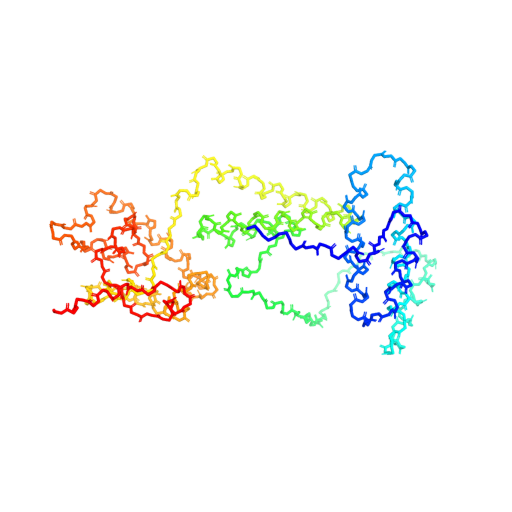.072 23.992 1.00 81.56 306 ARG A CA 1
ATOM 2508 C C . ARG A 1 306 ? -10.658 -8.985 22.524 1.00 81.56 306 ARG A C 1
ATOM 2510 O O . ARG A 1 306 ? -11.640 -8.339 22.177 1.00 81.56 306 ARG A O 1
ATOM 2517 N N . GLU A 1 307 ? -9.891 -9.651 21.683 1.00 81.75 307 GLU A N 1
ATOM 2518 C CA . GLU A 1 307 ? -10.158 -9.738 20.256 1.00 81.75 307 GLU A CA 1
ATOM 2519 C C . GLU A 1 307 ? -11.222 -10.804 19.967 1.00 81.75 307 GLU A C 1
ATOM 2521 O O . GLU A 1 307 ? -11.139 -11.925 20.480 1.00 81.75 307 GLU A O 1
ATOM 2526 N N . LYS A 1 308 ? -12.227 -10.464 19.154 1.00 79.81 308 LYS A N 1
ATOM 2527 C CA . LYS A 1 308 ? -13.192 -11.449 18.651 1.00 79.81 308 LYS A CA 1
ATOM 2528 C C . LYS A 1 308 ? -12.563 -12.345 17.586 1.00 79.81 308 LYS A C 1
ATOM 2530 O O . LYS A 1 308 ? -11.731 -11.909 16.791 1.00 79.81 308 LYS A O 1
ATOM 2535 N N . GLU A 1 309 ? -12.989 -13.605 17.547 1.00 71.25 309 GLU A N 1
ATOM 2536 C CA . GLU A 1 309 ? -12.598 -14.519 16.475 1.00 71.25 309 GLU A CA 1
ATOM 2537 C C . GLU A 1 309 ? -13.218 -14.071 15.147 1.00 71.25 309 GLU A C 1
ATOM 2539 O O . GLU A 1 309 ? -14.433 -14.104 14.972 1.00 71.25 309 GLU A O 1
ATOM 2544 N N . THR A 1 310 ? -12.368 -13.678 14.202 1.00 67.00 310 THR A N 1
ATOM 2545 C CA . THR A 1 310 ? -12.749 -13.300 12.836 1.00 67.00 310 THR A CA 1
ATOM 2546 C C . THR A 1 310 ? -12.009 -14.179 11.824 1.00 67.00 310 THR A C 1
ATOM 2548 O O . THR A 1 310 ? -11.061 -14.886 12.183 1.00 67.00 310 THR A O 1
ATOM 2551 N N . GLY A 1 311 ? -12.437 -14.173 10.554 1.00 57.12 311 GLY A N 1
ATOM 2552 C CA . GLY A 1 311 ? -11.786 -14.945 9.481 1.00 57.12 311 GLY A CA 1
ATOM 2553 C C . GLY A 1 311 ? -10.279 -14.669 9.362 1.00 57.12 311 GLY A C 1
ATOM 2554 O O . GLY A 1 311 ? -9.503 -15.594 9.131 1.00 57.12 311 GLY A O 1
ATOM 2555 N N . GLU A 1 312 ? -9.865 -13.435 9.663 1.00 50.78 312 GLU A N 1
ATOM 2556 C CA . GLU A 1 312 ? -8.475 -12.959 9.680 1.00 50.78 312 GLU A CA 1
ATOM 2557 C C . GLU A 1 312 ? -7.562 -13.767 10.632 1.00 50.78 312 GLU A C 1
ATOM 2559 O O . GLU A 1 312 ? -6.405 -14.054 10.312 1.00 50.78 312 GLU A O 1
ATOM 2564 N N . ASN A 1 313 ? -8.091 -14.220 11.777 1.00 52.81 313 ASN A N 1
ATOM 2565 C CA . ASN A 1 313 ? -7.327 -14.973 12.783 1.00 52.81 313 ASN A CA 1
ATOM 2566 C C . ASN A 1 313 ? -7.019 -16.418 12.362 1.00 52.81 313 ASN A C 1
ATOM 2568 O O . ASN A 1 313 ? -6.112 -17.040 12.919 1.00 52.81 313 ASN A O 1
ATOM 2572 N N . ARG A 1 314 ? -7.735 -16.964 11.369 1.00 48.09 314 ARG A N 1
ATOM 2573 C CA . ARG A 1 314 ? -7.497 -18.329 10.868 1.00 48.09 314 ARG A CA 1
ATOM 2574 C C . ARG A 1 314 ? -6.307 -18.408 9.912 1.00 48.09 314 ARG A C 1
ATOM 2576 O O . ARG A 1 314 ? -5.654 -19.447 9.872 1.00 48.09 314 ARG A O 1
ATOM 2583 N N . GLU A 1 315 ? -6.000 -17.334 9.183 1.00 44.66 315 GLU A N 1
ATOM 2584 C CA . GLU A 1 315 ? -4.876 -17.301 8.232 1.00 44.66 315 GLU A CA 1
ATOM 2585 C C . GLU A 1 315 ? -3.536 -16.919 8.890 1.00 44.66 315 GLU A C 1
ATOM 2587 O O . GLU A 1 315 ? -2.490 -17.397 8.453 1.00 44.66 315 GLU A O 1
ATOM 2592 N N . ASN A 1 316 ? -3.545 -16.123 9.970 1.00 41.78 316 ASN A N 1
ATOM 2593 C CA . ASN A 1 316 ? -2.319 -15.621 10.616 1.00 41.78 316 ASN A CA 1
ATOM 2594 C C . ASN A 1 316 ? -1.783 -16.468 11.791 1.00 41.78 316 ASN A C 1
ATOM 2596 O O . ASN A 1 316 ? -0.735 -16.140 12.342 1.00 41.78 316 ASN A O 1
ATOM 2600 N N . GLY A 1 317 ? -2.435 -17.573 12.169 1.00 35.03 317 GLY A N 1
ATOM 2601 C CA . GLY A 1 317 ? -1.844 -18.597 13.046 1.00 35.03 317 GLY A CA 1
ATOM 2602 C C . GLY A 1 317 ? -1.494 -18.187 14.489 1.00 35.03 317 GLY A C 1
ATOM 2603 O O . GLY A 1 317 ? -0.871 -18.979 15.195 1.00 35.03 317 GLY A O 1
ATOM 2604 N N . GLU A 1 318 ? -1.898 -17.014 14.978 1.00 34.31 318 GLU A N 1
ATOM 2605 C CA . GLU A 1 318 ? -1.783 -16.662 16.399 1.00 34.31 318 GLU A CA 1
ATOM 2606 C C . GLU A 1 318 ? -3.074 -17.035 17.136 1.00 34.31 318 GLU A C 1
ATOM 2608 O O . GLU A 1 318 ? -3.969 -16.223 17.349 1.00 34.31 318 GLU A O 1
ATOM 2613 N N . SER A 1 319 ? -3.170 -18.302 17.547 1.00 31.98 319 SER A N 1
ATOM 2614 C CA . SER A 1 319 ? -4.150 -18.700 18.560 1.00 31.98 319 SER A CA 1
ATOM 2615 C C . SER A 1 319 ? -3.833 -17.989 19.884 1.00 31.98 319 SER A C 1
ATOM 2617 O O . SER A 1 319 ? -2.703 -18.109 20.372 1.00 31.98 319 SER A O 1
ATOM 2619 N N . PRO A 1 320 ? -4.795 -17.298 20.523 1.00 39.97 320 PRO A N 1
ATOM 2620 C CA . PRO A 1 320 ? -4.593 -16.778 21.862 1.00 39.97 320 PRO A CA 1
ATOM 2621 C C . PRO A 1 320 ? -4.440 -17.968 22.810 1.00 39.97 320 PRO A C 1
ATOM 2623 O O . PRO A 1 320 ? -5.319 -18.816 22.950 1.00 39.97 320 PRO A O 1
ATOM 2626 N N . ASN A 1 321 ? -3.259 -18.041 23.413 1.00 35.56 321 ASN A N 1
ATOM 2627 C CA . ASN A 1 321 ? -2.793 -19.083 24.310 1.00 35.56 321 ASN A CA 1
ATOM 2628 C C . ASN A 1 321 ? -3.839 -19.398 25.399 1.00 35.56 321 ASN A C 1
ATOM 2630 O O . ASN A 1 321 ? -3.915 -18.727 26.431 1.00 35.56 321 ASN A O 1
ATOM 2634 N N . LYS A 1 322 ? -4.645 -20.441 25.173 1.00 37.16 322 LYS A N 1
ATOM 2635 C CA . LYS A 1 322 ? -5.556 -21.017 26.162 1.00 37.16 322 LYS A CA 1
ATOM 2636 C C . LYS A 1 322 ? -4.709 -21.790 27.173 1.00 37.16 322 LYS A C 1
ATOM 2638 O O . LYS A 1 322 ? -4.605 -23.010 27.108 1.00 37.16 322 LYS A O 1
ATOM 2643 N N . LYS A 1 323 ? -4.090 -21.079 28.122 1.00 35.00 323 LYS A N 1
ATOM 2644 C CA . LYS A 1 323 ? -3.599 -21.696 29.360 1.00 35.00 323 LYS A CA 1
ATOM 2645 C C . LYS A 1 323 ? -4.817 -22.186 30.141 1.00 35.00 323 LYS A C 1
ATOM 2647 O O . LYS A 1 323 ? -5.387 -21.460 30.951 1.00 35.00 323 LYS A O 1
ATOM 2652 N N . MET A 1 324 ? -5.228 -23.418 29.856 1.00 32.22 324 MET A N 1
ATOM 2653 C CA . MET A 1 324 ? -6.035 -24.212 30.769 1.00 32.22 324 MET A CA 1
ATOM 2654 C C . MET A 1 324 ? -5.247 -24.336 32.076 1.00 32.22 324 MET A C 1
ATOM 2656 O O . MET A 1 324 ? -4.235 -25.027 32.143 1.00 32.22 324 MET A O 1
ATOM 2660 N N . ARG A 1 325 ? -5.696 -23.615 33.106 1.00 35.03 325 ARG A N 1
ATOM 2661 C CA . ARG A 1 325 ? -5.515 -24.046 34.489 1.00 35.03 325 ARG A CA 1
ATOM 2662 C C . ARG A 1 325 ? -6.402 -25.275 34.659 1.00 35.03 325 ARG A C 1
ATOM 2664 O O . ARG A 1 325 ? -7.619 -25.137 34.711 1.00 35.03 325 ARG A O 1
ATOM 2671 N N . THR A 1 326 ? -5.798 -26.451 34.660 1.00 39.69 326 THR A N 1
ATOM 2672 C CA . THR A 1 326 ? -6.359 -27.603 35.365 1.00 39.69 326 THR A CA 1
ATOM 2673 C C . THR A 1 326 ? -5.993 -27.469 36.836 1.00 39.69 326 THR A C 1
ATOM 2675 O O . THR A 1 326 ? -4.860 -27.096 37.154 1.00 39.69 326 THR A O 1
ATOM 2678 N N . GLU A 1 327 ? -7.013 -27.669 37.663 1.00 37.56 327 GLU A N 1
ATOM 2679 C CA . GLU A 1 327 ? -7.015 -27.650 39.128 1.00 37.56 327 GLU A CA 1
ATOM 2680 C C . GLU A 1 327 ? -6.032 -28.641 39.757 1.00 37.56 327 GLU A C 1
ATOM 2682 O O . GLU A 1 327 ? -5.743 -29.683 39.119 1.00 37.56 327 GLU A O 1
#

Secondary structure (DSSP, 8-state):
-------------SSHHHHHHHHHHHTTS-HHHHHHHHHHHHHHHHHHHHH---HHHHHHHHHHHHHHHHHHHHHHHT-SS-TTSSTTSSSSSS-----------------------------TTS-TT---SSHHHHHHHHHHHTTS-HHHHHHHHHHHHHHHHHHHTT---HHHHHHHHHHHHHHHHHHHHHHHTTGGGG--PPPPHHHHHHHHHHHGGG--HHHHHHHHHHHHTTT-GGGGGT-B-GGG-BHHHHHHHHHHHHHHHSTTS-SB-TTSPBPHHHHHHHHTT--SSHHHHHHHSPPP--THHHHS-----------

Organism: NCBI:txid278856

Foldseek 3Di:
DDPDDPPPLQQAQQFLVSLVVNLVSCVVDDPVVSLVVLVVRLVVLVVVLVVDPDPVSVNRSVNSNVSSVVVVVVVVVPDPDPPPPPPPPPPPPPDDDDDDDDDDDDDDDDDDDDDPPPPPVDPLLDAPQQDQQALVSLVVNVVLCPLFFLVVLLVSLVVRLVVLVVVLVVDPDPVSNVGNVNSNVSSVVVVVVCVVVVSNVVGFDFAALQLLVLLCVVCDPVADPLLVQLNVLCQVVQNPVSSQSVDADPPRHGSSSVLSVVVVVLCVVCVPPDQADPVLDGDPSVSVQVSSRGDPPNVSSVVRTDGDDTPVCVVPPDDPDPPDPDD